Protein AF-A0A651I5C7-F1 (afdb_monomer_lite)

Structure (mmCIF, N/CA/C/O backbone):
data_AF-A0A651I5C7-F1
#
_entry.id   AF-A0A651I5C7-F1
#
loop_
_atom_site.group_PDB
_atom_site.id
_atom_site.type_symbol
_atom_site.label_atom_id
_atom_site.label_alt_id
_atom_site.label_comp_id
_atom_site.label_asym_id
_atom_site.label_entity_id
_atom_site.label_seq_id
_atom_site.pdbx_PDB_ins_code
_atom_site.Cartn_x
_atom_site.Cartn_y
_atom_site.Cartn_z
_atom_site.occupancy
_atom_site.B_iso_or_equiv
_atom_site.auth_seq_id
_atom_site.auth_comp_id
_atom_site.auth_asym_id
_atom_site.auth_atom_id
_atom_site.pdbx_PDB_model_num
ATOM 1 N N . MET A 1 1 ? -15.892 13.861 -1.562 1.00 54.53 1 MET A N 1
ATOM 2 C CA . MET A 1 1 ? -14.490 14.304 -1.797 1.00 54.53 1 MET A CA 1
ATOM 3 C C . MET A 1 1 ? -13.501 13.140 -2.032 1.00 54.53 1 MET A C 1
ATOM 5 O O . MET A 1 1 ? -12.311 13.372 -1.955 1.00 54.53 1 MET A O 1
ATOM 9 N N . LEU A 1 2 ? -13.935 11.909 -2.348 1.00 61.00 2 LEU A N 1
ATOM 10 C CA . LEU A 1 2 ? -13.050 10.778 -2.728 1.00 61.00 2 LEU A CA 1
ATOM 11 C C . LEU A 1 2 ? -13.451 10.147 -4.072 1.00 61.00 2 LEU A C 1
ATOM 13 O O . LEU A 1 2 ? -12.792 9.240 -4.558 1.00 61.00 2 LEU A O 1
ATOM 17 N N . GLU A 1 3 ? -14.539 10.628 -4.672 1.00 61.78 3 GLU A N 1
ATOM 18 C CA . GLU A 1 3 ? -15.141 10.050 -5.878 1.00 61.78 3 GLU A CA 1
ATOM 19 C C . GLU A 1 3 ? -14.278 10.259 -7.131 1.00 61.78 3 GLU A C 1
ATOM 21 O O . GLU A 1 3 ? -14.401 9.507 -8.090 1.00 61.78 3 GLU A O 1
ATOM 26 N N . THR A 1 4 ? -13.374 11.247 -7.120 1.00 75.06 4 THR A N 1
ATOM 27 C CA . THR A 1 4 ? -12.618 11.676 -8.311 1.00 75.06 4 THR A CA 1
ATOM 28 C C . THR A 1 4 ? -11.096 11.570 -8.181 1.00 75.06 4 THR A C 1
ATOM 30 O O . THR A 1 4 ? -10.382 11.847 -9.143 1.00 75.06 4 THR A O 1
ATOM 33 N N . HIS A 1 5 ? -10.562 11.176 -7.021 1.00 84.12 5 HIS A N 1
ATOM 34 C CA . HIS A 1 5 ? -9.115 11.075 -6.803 1.00 84.12 5 HIS A CA 1
ATOM 35 C C . HIS A 1 5 ? -8.757 10.031 -5.742 1.00 84.12 5 HIS A C 1
ATOM 37 O O . HIS A 1 5 ? -9.577 9.651 -4.912 1.00 84.12 5 HIS A O 1
ATOM 43 N N . PHE A 1 6 ? -7.500 9.588 -5.739 1.00 88.00 6 PHE A N 1
ATOM 44 C CA . PHE A 1 6 ? -6.975 8.634 -4.765 1.00 88.00 6 PHE A CA 1
ATOM 45 C C . PHE A 1 6 ? -5.760 9.214 -4.039 1.00 88.00 6 PHE A C 1
ATOM 47 O O . PHE A 1 6 ? -5.065 10.089 -4.553 1.00 88.00 6 PHE A O 1
ATOM 54 N N . HIS A 1 7 ? -5.492 8.696 -2.844 1.00 91.38 7 HIS A N 1
ATOM 55 C CA . HIS A 1 7 ? -4.331 9.068 -2.044 1.00 91.38 7 HIS A CA 1
ATOM 56 C C . HIS A 1 7 ? -3.422 7.857 -1.861 1.00 91.38 7 HIS A C 1
ATOM 58 O O . HIS A 1 7 ? -3.897 6.736 -1.681 1.00 91.38 7 HIS A O 1
ATOM 64 N N . ILE A 1 8 ? -2.114 8.092 -1.878 1.00 92.19 8 ILE A N 1
ATOM 65 C CA . ILE A 1 8 ? -1.099 7.079 -1.595 1.00 92.19 8 ILE A CA 1
ATOM 66 C C . ILE A 1 8 ? -0.078 7.643 -0.618 1.00 92.19 8 ILE A C 1
ATOM 68 O O . ILE A 1 8 ? 0.301 8.810 -0.703 1.00 92.19 8 ILE A O 1
ATOM 72 N N . LEU A 1 9 ? 0.393 6.789 0.283 1.00 94.06 9 LEU A N 1
ATOM 73 C CA . LEU A 1 9 ? 1.549 7.063 1.121 1.00 94.06 9 LEU A CA 1
ATOM 74 C C . LEU A 1 9 ? 2.676 6.143 0.669 1.00 94.06 9 LEU A C 1
ATOM 76 O O . LEU A 1 9 ? 2.534 4.921 0.691 1.00 94.06 9 LEU A O 1
ATOM 80 N N . VAL A 1 10 ? 3.781 6.736 0.227 1.00 92.38 10 VAL A N 1
ATOM 81 C CA . VAL A 1 10 ? 4.946 6.005 -0.273 1.00 92.38 10 VAL A CA 1
ATOM 82 C C . VAL A 1 10 ? 6.171 6.382 0.546 1.00 92.38 10 VAL A C 1
ATOM 84 O O . VAL A 1 10 ? 6.447 7.560 0.757 1.00 92.38 10 VAL A O 1
ATOM 87 N N . ARG A 1 11 ? 6.913 5.373 1.006 1.00 91.06 11 ARG A N 1
ATOM 88 C CA . ARG A 1 11 ? 8.240 5.552 1.600 1.00 91.06 11 ARG A CA 1
ATOM 89 C C . ARG A 1 11 ? 9.278 5.249 0.526 1.00 91.06 11 ARG A C 1
ATOM 91 O O . ARG A 1 11 ? 9.227 4.189 -0.098 1.00 91.06 11 ARG A O 1
ATOM 98 N N . ILE A 1 12 ? 10.190 6.185 0.294 1.00 90.69 12 ILE A N 1
ATOM 99 C CA . ILE A 1 12 ? 11.254 6.053 -0.702 1.00 90.69 12 ILE A CA 1
ATOM 100 C C . ILE A 1 12 ? 12.510 5.589 0.022 1.00 90.69 12 ILE A C 1
ATOM 102 O O . ILE A 1 12 ? 12.958 6.257 0.946 1.00 90.69 12 ILE A O 1
ATOM 106 N N . ASP A 1 13 ? 13.075 4.466 -0.411 1.00 87.88 13 ASP A N 1
ATOM 107 C CA . ASP A 1 13 ? 14.387 4.003 0.037 1.00 87.88 13 ASP A CA 1
ATOM 108 C C . ASP A 1 13 ? 15.450 4.401 -1.004 1.00 87.88 13 ASP A C 1
ATOM 110 O O . ASP A 1 13 ? 15.491 3.808 -2.090 1.00 87.88 13 ASP A O 1
ATOM 114 N N . PRO A 1 14 ? 16.323 5.385 -0.715 1.00 82.69 14 PRO A N 1
ATOM 115 C CA . PRO A 1 14 ? 17.387 5.781 -1.633 1.00 82.69 14 PRO A CA 1
ATOM 116 C C . PRO A 1 14 ? 18.376 4.646 -1.926 1.00 82.69 14 PRO A C 1
ATOM 118 O O . PRO A 1 14 ? 18.951 4.599 -3.017 1.00 82.69 14 PRO A O 1
ATOM 121 N N . ALA A 1 15 ? 18.568 3.710 -0.989 1.00 86.62 15 ALA A N 1
ATOM 122 C CA . ALA A 1 15 ? 19.471 2.582 -1.175 1.00 86.62 15 ALA A CA 1
ATOM 123 C C . ALA A 1 15 ? 18.943 1.589 -2.215 1.00 86.62 15 ALA A C 1
ATOM 125 O O . ALA A 1 15 ? 19.745 0.913 -2.856 1.00 86.62 15 ALA A O 1
ATOM 126 N N . ALA A 1 16 ? 17.629 1.562 -2.469 1.00 83.56 16 ALA A N 1
ATOM 127 C CA . ALA A 1 16 ? 17.016 0.654 -3.432 1.00 83.56 16 ALA A CA 1
ATOM 128 C C . ALA A 1 16 ? 17.537 0.830 -4.871 1.00 83.56 16 ALA A C 1
ATOM 130 O O . ALA A 1 16 ? 17.385 -0.103 -5.665 1.00 83.56 16 ALA A O 1
ATOM 131 N N . ARG A 1 17 ? 18.147 1.984 -5.199 1.00 86.56 17 ARG A N 1
ATOM 132 C CA . ARG A 1 17 ? 18.826 2.260 -6.483 1.00 86.56 17 ARG A CA 1
ATOM 133 C C . ARG A 1 17 ? 20.064 1.388 -6.698 1.00 86.56 17 ARG A C 1
ATOM 135 O O . ARG A 1 17 ? 20.400 1.075 -7.837 1.00 86.56 17 ARG A O 1
ATOM 142 N N . ARG A 1 18 ? 20.731 0.978 -5.616 1.00 88.50 18 ARG A N 1
ATOM 143 C CA . ARG A 1 18 ? 21.868 0.055 -5.659 1.00 88.50 18 ARG A CA 1
ATOM 144 C C . ARG A 1 18 ? 21.326 -1.363 -5.774 1.00 88.50 18 ARG A C 1
ATOM 146 O O . ARG A 1 18 ? 20.897 -1.956 -4.789 1.00 88.50 18 ARG A O 1
ATOM 153 N N . CYS A 1 19 ? 21.277 -1.875 -6.996 1.00 91.12 19 CYS A N 1
ATOM 154 C CA . CYS A 1 19 ? 20.834 -3.235 -7.268 1.00 91.12 19 CYS A CA 1
ATOM 155 C C . CYS A 1 19 ? 21.506 -3.805 -8.518 1.00 91.12 19 CYS A C 1
ATOM 157 O O . CYS A 1 19 ? 22.028 -3.055 -9.351 1.00 91.12 19 CYS A O 1
ATOM 159 N N . ASP A 1 20 ? 21.499 -5.133 -8.588 1.00 93.81 20 ASP A N 1
ATOM 160 C CA . ASP A 1 20 ? 22.016 -5.930 -9.693 1.00 93.81 20 ASP A CA 1
ATOM 161 C C . ASP A 1 20 ? 21.015 -6.025 -10.855 1.00 93.81 20 ASP A C 1
ATOM 163 O O . ASP A 1 20 ? 19.824 -5.713 -10.721 1.00 93.81 20 ASP A O 1
ATOM 167 N N . ASP A 1 21 ? 21.501 -6.488 -12.007 1.00 95.69 21 ASP A N 1
ATOM 168 C CA . ASP A 1 21 ? 20.695 -6.634 -13.223 1.00 95.69 21 ASP A CA 1
ATOM 169 C C . ASP A 1 21 ? 19.536 -7.617 -13.014 1.00 95.69 21 ASP A C 1
ATOM 171 O O . ASP A 1 21 ? 18.412 -7.359 -13.448 1.00 95.69 21 ASP A O 1
ATOM 175 N N . ALA A 1 22 ? 19.757 -8.685 -12.242 1.00 94.75 22 ALA A N 1
ATOM 176 C CA . ALA A 1 22 ? 18.707 -9.630 -11.870 1.00 94.75 22 ALA A CA 1
ATOM 177 C C . ALA A 1 22 ? 17.545 -8.938 -11.129 1.00 94.75 22 ALA A C 1
ATOM 179 O O . ALA A 1 22 ? 16.368 -9.185 -11.414 1.00 94.75 22 ALA A O 1
ATOM 180 N N . THR A 1 23 ? 17.842 -8.029 -10.198 1.00 93.94 23 THR A N 1
ATOM 181 C CA . THR A 1 23 ? 16.827 -7.243 -9.492 1.00 93.94 23 THR A CA 1
ATOM 182 C C . THR A 1 23 ? 16.177 -6.196 -10.383 1.00 93.94 23 THR A C 1
ATOM 184 O O . THR A 1 23 ? 14.962 -5.999 -10.265 1.00 93.94 23 THR A O 1
ATOM 187 N N . LEU A 1 24 ? 16.932 -5.550 -11.274 1.00 93.50 24 LEU A N 1
ATOM 188 C CA . LEU A 1 24 ? 16.380 -4.620 -12.261 1.00 93.50 24 LEU A CA 1
ATOM 189 C C . LEU A 1 24 ? 15.348 -5.321 -13.149 1.00 93.50 24 LEU A C 1
ATOM 191 O O . LEU A 1 24 ? 14.203 -4.871 -13.205 1.00 93.50 24 LEU A O 1
ATOM 195 N N . VAL A 1 25 ? 15.702 -6.462 -13.741 1.00 94.38 25 VAL A N 1
ATOM 196 C CA . VAL A 1 25 ? 14.809 -7.269 -14.588 1.00 94.38 25 VAL A CA 1
ATOM 197 C C . VAL A 1 25 ? 13.605 -7.772 -13.796 1.00 94.38 25 VAL A C 1
ATOM 199 O O . VAL A 1 25 ? 12.469 -7.627 -14.248 1.00 94.38 25 VAL A O 1
ATOM 202 N N . ARG A 1 26 ? 13.801 -8.298 -12.577 1.00 93.31 26 ARG A N 1
ATOM 203 C CA . ARG A 1 26 ? 12.693 -8.759 -11.719 1.00 93.31 26 ARG A CA 1
ATOM 204 C C . ARG A 1 26 ? 11.693 -7.638 -11.432 1.00 93.31 26 ARG A C 1
ATOM 206 O O . ARG A 1 26 ? 10.484 -7.841 -11.548 1.00 93.31 26 ARG A O 1
ATOM 213 N N . ARG A 1 27 ? 12.182 -6.453 -11.050 1.00 90.81 27 ARG A N 1
ATOM 214 C CA . ARG A 1 27 ? 11.342 -5.273 -10.777 1.00 90.81 27 ARG A CA 1
ATOM 215 C C . ARG A 1 27 ? 10.654 -4.784 -12.045 1.00 90.81 27 ARG A C 1
ATOM 217 O O . ARG A 1 27 ? 9.472 -4.452 -12.001 1.00 90.81 27 ARG A O 1
ATOM 224 N N . TYR A 1 28 ? 11.369 -4.777 -13.164 1.00 91.31 28 TYR A N 1
ATOM 225 C CA . TYR A 1 28 ? 10.832 -4.403 -14.461 1.00 91.31 28 TYR A CA 1
ATOM 226 C C . TYR A 1 28 ? 9.688 -5.332 -14.876 1.00 91.31 28 TYR A C 1
ATOM 228 O O . TYR A 1 28 ? 8.592 -4.852 -15.153 1.00 91.31 28 TYR A O 1
ATOM 236 N N . ARG A 1 29 ? 9.886 -6.654 -14.805 1.00 91.69 29 ARG A N 1
ATOM 237 C CA . ARG A 1 29 ? 8.845 -7.653 -15.081 1.00 91.69 29 ARG A CA 1
ATOM 238 C C . ARG A 1 29 ? 7.635 -7.478 -14.165 1.00 91.69 29 ARG A C 1
ATOM 240 O O . ARG A 1 29 ? 6.506 -7.494 -14.639 1.00 91.69 29 ARG A O 1
ATOM 247 N N . ALA A 1 30 ? 7.851 -7.242 -12.871 1.00 87.62 30 ALA A N 1
ATOM 248 C CA . ALA A 1 30 ? 6.758 -7.012 -11.925 1.00 87.62 30 ALA A CA 1
ATOM 249 C C . ALA A 1 30 ? 5.945 -5.738 -12.237 1.00 87.62 30 ALA A C 1
ATOM 251 O O . ALA A 1 30 ? 4.732 -5.718 -12.031 1.00 87.62 30 ALA A O 1
ATOM 252 N N . LEU A 1 31 ? 6.596 -4.678 -12.728 1.00 85.62 31 LEU A N 1
ATOM 253 C CA . LEU A 1 31 ? 5.943 -3.408 -13.056 1.00 85.62 31 LEU A CA 1
ATOM 254 C C . LEU A 1 31 ? 5.270 -3.426 -14.428 1.00 85.62 31 LEU A C 1
ATOM 256 O O . LEU A 1 31 ? 4.159 -2.910 -14.567 1.00 85.62 31 LEU A O 1
ATOM 260 N N . TYR A 1 32 ? 5.940 -3.979 -15.439 1.00 84.75 32 TYR A N 1
ATOM 261 C CA . TYR A 1 32 ? 5.511 -3.886 -16.831 1.00 84.75 32 TYR A CA 1
ATOM 262 C C . TYR A 1 32 ? 4.759 -5.125 -17.330 1.00 84.75 32 TYR A C 1
ATOM 264 O O . TYR A 1 32 ? 3.876 -4.981 -18.183 1.00 84.75 32 TYR A O 1
ATOM 272 N N . GLY A 1 33 ? 4.967 -6.281 -16.696 1.00 80.50 33 GLY A N 1
ATOM 273 C CA . GLY A 1 33 ? 4.431 -7.571 -17.125 1.00 80.50 33 GLY A CA 1
ATOM 274 C C . GLY A 1 33 ? 5.132 -8.073 -18.386 1.00 80.50 33 GLY A C 1
ATOM 275 O O . GLY A 1 33 ? 6.300 -7.774 -18.609 1.00 80.50 33 GLY A O 1
ATOM 276 N N . GLU A 1 34 ? 4.385 -8.793 -19.220 1.00 76.94 34 GLU A N 1
ATOM 277 C CA . GLU A 1 34 ? 4.816 -9.267 -20.549 1.00 76.94 34 GLU A CA 1
ATOM 278 C C . GLU A 1 34 ? 4.699 -8.180 -21.632 1.00 76.94 34 GLU A C 1
ATOM 280 O O . GLU A 1 34 ? 5.094 -8.362 -22.776 1.00 76.94 34 GLU A O 1
ATOM 285 N N . SER A 1 35 ? 4.119 -7.025 -21.299 1.00 78.25 35 SER A N 1
ATOM 286 C CA . SER A 1 35 ? 3.981 -5.923 -22.248 1.00 78.25 35 SER A CA 1
ATOM 287 C C . SER A 1 35 ? 5.265 -5.111 -22.345 1.00 78.25 35 SER A C 1
ATOM 289 O O . SER A 1 35 ? 5.815 -4.702 -21.320 1.00 78.25 35 SER A O 1
ATOM 291 N N . ARG A 1 36 ? 5.636 -4.732 -23.572 1.00 86.25 36 ARG A N 1
ATOM 292 C CA . ARG A 1 36 ? 6.686 -3.737 -23.814 1.00 86.25 36 ARG A CA 1
ATOM 293 C C . ARG A 1 36 ? 6.379 -2.428 -23.083 1.00 86.25 36 ARG A C 1
ATOM 295 O O . ARG A 1 36 ? 5.276 -1.874 -23.211 1.00 86.25 36 ARG A O 1
ATOM 302 N N . ALA A 1 37 ? 7.333 -1.904 -22.313 1.00 82.38 37 ALA A N 1
ATOM 303 C CA . ALA A 1 37 ? 7.146 -0.613 -21.665 1.00 82.38 37 ALA A CA 1
ATOM 304 C C . ALA A 1 37 ? 7.334 0.516 -22.678 1.00 82.38 37 ALA A C 1
ATOM 306 O O . ALA A 1 37 ? 8.365 0.614 -23.331 1.00 82.38 37 ALA A O 1
ATOM 307 N N . GLN A 1 38 ? 6.371 1.434 -22.749 1.00 81.50 38 GLN A N 1
ATOM 308 C CA . GLN A 1 38 ? 6.357 2.517 -23.744 1.00 81.50 38 GLN A CA 1
ATOM 309 C C . GLN A 1 38 ? 7.630 3.373 -23.768 1.00 81.50 38 GLN A C 1
ATOM 311 O O . GLN A 1 38 ? 8.015 3.879 -24.811 1.00 81.50 38 GLN A O 1
ATOM 316 N N . TRP A 1 39 ? 8.276 3.558 -22.619 1.00 80.81 39 TRP A N 1
ATOM 317 C CA . TRP A 1 39 ? 9.437 4.438 -22.497 1.00 80.81 39 TRP A CA 1
ATOM 318 C C . TRP A 1 39 ? 10.757 3.797 -22.946 1.00 80.81 39 TRP A C 1
ATOM 320 O O . TRP A 1 39 ? 11.708 4.521 -23.240 1.00 80.81 39 TRP A O 1
ATOM 330 N N . SER A 1 40 ? 10.851 2.464 -22.919 1.00 84.44 40 SER A N 1
ATOM 331 C CA . SER A 1 40 ? 12.047 1.726 -23.342 1.00 84.44 40 SER A CA 1
ATOM 332 C C . SER A 1 40 ? 11.830 0.966 -24.645 1.00 84.44 40 SER A C 1
ATOM 334 O O . SER A 1 40 ? 12.807 0.653 -25.303 1.00 84.44 40 SER A O 1
ATOM 336 N N . GLY A 1 41 ? 10.584 0.649 -25.008 1.00 88.06 41 GLY A N 1
ATOM 337 C CA . GLY A 1 41 ? 10.248 -0.219 -26.140 1.00 88.06 41 GLY A CA 1
ATOM 338 C C . GLY A 1 41 ? 10.505 -1.710 -25.889 1.00 88.06 41 GLY A C 1
ATOM 339 O O . GLY A 1 41 ? 10.166 -2.527 -26.739 1.00 88.06 41 GLY A O 1
ATOM 340 N N . LEU A 1 42 ? 11.056 -2.054 -24.725 1.00 91.69 42 LEU A N 1
ATOM 341 C CA . LEU A 1 42 ? 11.467 -3.408 -24.351 1.00 91.69 42 LEU A CA 1
ATOM 342 C C . LEU A 1 42 ? 10.410 -4.095 -23.490 1.00 91.69 42 LEU A C 1
ATOM 344 O O . LEU A 1 42 ? 9.730 -3.431 -22.702 1.00 91.69 42 LEU A O 1
ATOM 348 N N . ASP A 1 43 ? 10.294 -5.410 -23.599 1.00 93.69 43 ASP A N 1
ATOM 349 C CA . ASP A 1 43 ? 9.763 -6.249 -22.526 1.00 93.69 43 ASP A CA 1
ATOM 350 C C . ASP A 1 43 ? 10.873 -6.663 -21.532 1.00 93.69 43 ASP A C 1
ATOM 352 O O . ASP A 1 43 ? 12.002 -6.167 -21.570 1.00 93.69 43 ASP A O 1
ATOM 356 N N . ALA A 1 44 ? 10.529 -7.506 -20.555 1.00 92.94 44 ALA A N 1
ATOM 357 C CA . ALA A 1 44 ? 11.465 -7.913 -19.510 1.00 92.94 44 ALA A CA 1
ATOM 358 C C . ALA A 1 44 ? 12.567 -8.865 -20.002 1.00 92.94 44 ALA A C 1
ATOM 360 O O . ALA A 1 44 ? 13.661 -8.847 -19.435 1.00 92.94 44 ALA A O 1
ATOM 361 N N . ASP A 1 45 ? 12.285 -9.691 -21.010 1.00 93.94 45 ASP A N 1
ATOM 362 C CA . ASP A 1 45 ? 13.237 -10.660 -21.554 1.00 93.94 45 ASP A CA 1
ATOM 363 C C . ASP A 1 45 ? 14.214 -9.957 -22.495 1.00 93.94 45 ASP A C 1
ATOM 365 O O . ASP A 1 45 ? 15.423 -10.158 -22.394 1.00 93.94 45 ASP A O 1
ATOM 369 N N . GLU A 1 46 ? 13.711 -9.033 -23.313 1.00 95.06 46 GLU A N 1
ATOM 370 C CA . GLU A 1 46 ? 14.533 -8.139 -24.126 1.00 95.06 46 GLU A CA 1
ATOM 371 C C . GLU A 1 46 ? 15.436 -7.256 -23.260 1.00 95.06 46 GLU A C 1
ATOM 373 O O . GLU A 1 46 ? 16.612 -7.082 -23.572 1.00 95.06 46 GLU A O 1
ATOM 378 N N . LEU A 1 47 ? 14.926 -6.736 -22.136 1.00 95.50 47 LEU A N 1
ATOM 379 C CA . LEU A 1 47 ? 15.751 -6.005 -21.174 1.00 95.50 47 LEU A CA 1
ATOM 380 C C . LEU A 1 47 ? 16.865 -6.888 -20.599 1.00 95.50 47 LEU A C 1
ATOM 382 O O . LEU A 1 47 ? 18.002 -6.437 -20.484 1.00 95.50 47 LEU A O 1
ATOM 386 N N . ALA A 1 48 ? 16.547 -8.124 -20.210 1.00 95.94 48 ALA A N 1
ATOM 387 C CA . ALA A 1 48 ? 17.538 -9.050 -19.669 1.00 95.94 48 ALA A CA 1
ATOM 388 C C . ALA A 1 48 ? 18.618 -9.383 -20.706 1.00 95.94 48 ALA A C 1
ATOM 390 O O . ALA A 1 48 ? 19.803 -9.388 -20.376 1.00 95.94 48 ALA A O 1
ATOM 391 N N . HIS A 1 49 ? 18.208 -9.608 -21.956 1.00 96.06 49 HIS A N 1
ATOM 392 C CA . HIS A 1 49 ? 19.117 -9.846 -23.068 1.00 96.06 49 HIS A CA 1
ATOM 393 C C . HIS A 1 49 ? 20.030 -8.641 -23.313 1.00 96.06 49 HIS A C 1
ATOM 395 O O . HIS A 1 49 ? 21.244 -8.820 -23.370 1.00 96.06 49 HIS A O 1
ATOM 401 N N . ALA A 1 50 ? 19.467 -7.431 -23.380 1.00 95.38 50 ALA A N 1
ATOM 402 C CA . ALA A 1 50 ? 20.218 -6.198 -23.592 1.00 95.38 50 ALA A CA 1
ATOM 403 C C . ALA A 1 50 ? 21.256 -5.963 -22.483 1.00 95.38 50 ALA A C 1
ATOM 405 O O . ALA A 1 50 ? 22.423 -5.714 -22.757 1.00 95.38 50 ALA A O 1
ATOM 406 N N . LEU A 1 51 ? 20.873 -6.120 -21.210 1.00 96.25 51 LEU A N 1
ATOM 407 C CA . LEU A 1 51 ? 21.801 -5.928 -20.087 1.00 96.25 51 LEU A CA 1
ATOM 408 C C . LEU A 1 51 ? 22.974 -6.924 -20.082 1.00 96.25 51 LEU A C 1
ATOM 410 O O . LEU A 1 51 ? 24.038 -6.592 -19.559 1.00 96.25 51 LEU A O 1
ATOM 414 N N . ALA A 1 52 ? 22.777 -8.123 -20.637 1.00 96.56 52 ALA A N 1
ATOM 415 C CA . ALA A 1 52 ? 23.779 -9.185 -20.659 1.00 96.56 52 ALA A CA 1
ATOM 416 C C . ALA A 1 52 ? 24.667 -9.181 -21.915 1.00 96.56 52 ALA A C 1
ATOM 418 O O . ALA A 1 52 ? 25.826 -9.577 -21.820 1.00 96.56 52 ALA A O 1
ATOM 419 N N . ASN A 1 53 ? 24.128 -8.783 -23.072 1.00 96.81 53 ASN A N 1
ATOM 420 C CA . ASN A 1 53 ? 24.774 -9.001 -24.372 1.00 96.81 53 ASN A CA 1
ATOM 421 C C . ASN A 1 53 ? 25.114 -7.710 -25.129 1.00 96.81 53 ASN A C 1
ATOM 423 O O . ASN A 1 53 ? 25.957 -7.756 -26.026 1.00 96.81 53 ASN A O 1
ATOM 427 N N . ASP A 1 54 ? 24.498 -6.573 -24.794 1.00 95.88 54 ASP A N 1
ATOM 428 C CA . ASP A 1 54 ? 24.814 -5.308 -25.461 1.00 95.88 54 ASP A CA 1
ATOM 429 C C . ASP A 1 54 ? 26.206 -4.797 -25.048 1.00 95.88 54 ASP A C 1
ATOM 431 O O . ASP A 1 54 ? 26.718 -5.153 -23.978 1.00 95.88 54 ASP A O 1
ATOM 435 N N . PRO A 1 55 ? 26.826 -3.909 -25.853 1.00 97.44 55 PRO A N 1
ATOM 436 C CA . PRO A 1 55 ? 28.075 -3.260 -25.478 1.00 97.44 55 PRO A CA 1
ATOM 437 C C . PRO A 1 55 ? 28.006 -2.647 -24.066 1.00 97.44 55 PRO A C 1
ATOM 439 O O . PRO A 1 55 ? 26.976 -2.065 -23.707 1.00 97.44 55 PRO A O 1
ATOM 442 N N . PRO A 1 56 ? 29.093 -2.702 -23.266 1.00 95.56 56 PRO A N 1
ATOM 443 C CA . PRO A 1 56 ? 29.077 -2.252 -21.871 1.00 95.56 56 PRO A CA 1
ATOM 444 C C . PRO A 1 56 ? 28.543 -0.829 -21.661 1.00 95.56 56 PRO A C 1
ATOM 446 O O . PRO A 1 56 ? 27.836 -0.573 -20.688 1.00 95.56 56 PRO A O 1
ATOM 449 N N . GLU A 1 57 ? 28.836 0.084 -22.589 1.00 96.00 57 GLU A N 1
ATOM 450 C CA . GLU A 1 57 ? 28.341 1.463 -22.565 1.00 96.00 57 GLU A CA 1
ATOM 451 C C . GLU A 1 57 ? 26.814 1.534 -22.735 1.00 96.00 57 GLU A C 1
ATOM 453 O O . GLU A 1 57 ? 26.127 2.227 -21.981 1.00 96.00 57 GLU A O 1
ATOM 458 N N . THR A 1 58 ? 26.265 0.767 -23.679 1.00 94.50 58 THR A N 1
ATOM 459 C CA . THR A 1 58 ? 24.820 0.669 -23.923 1.00 94.50 58 THR A CA 1
ATOM 460 C C . THR A 1 58 ? 24.101 0.058 -22.723 1.00 94.50 58 THR A C 1
ATOM 462 O O . THR A 1 58 ? 23.097 0.608 -22.257 1.00 94.50 58 THR A O 1
ATOM 465 N N . ALA A 1 59 ? 24.642 -1.033 -22.172 1.00 95.00 59 ALA A N 1
ATOM 466 C CA . ALA A 1 59 ? 24.091 -1.683 -20.990 1.00 95.00 59 ALA A CA 1
ATOM 467 C C . ALA A 1 59 ? 24.111 -0.745 -19.769 1.00 95.00 59 ALA A C 1
ATOM 469 O O . ALA A 1 59 ? 23.101 -0.623 -19.072 1.00 95.00 59 ALA A O 1
ATOM 470 N N . GLU A 1 60 ? 25.206 -0.013 -19.529 1.00 96.12 60 GLU A N 1
ATOM 471 C CA . GLU A 1 60 ? 25.282 0.924 -18.401 1.00 96.12 60 GLU A CA 1
ATOM 472 C C . GLU A 1 60 ? 24.341 2.121 -18.572 1.00 96.12 60 GLU A C 1
ATOM 474 O O . GLU A 1 60 ? 23.667 2.518 -17.618 1.00 96.12 60 GLU A O 1
ATOM 479 N N . ALA A 1 61 ? 24.198 2.649 -19.790 1.00 94.56 61 ALA A N 1
ATOM 480 C CA . ALA A 1 61 ? 23.210 3.685 -20.076 1.00 94.56 61 ALA A CA 1
ATOM 481 C C . ALA A 1 61 ? 21.780 3.208 -19.759 1.00 94.56 61 ALA A C 1
ATOM 483 O O . ALA A 1 61 ? 20.968 3.969 -19.217 1.00 94.56 61 ALA A O 1
ATOM 484 N N . LEU A 1 62 ? 21.460 1.941 -20.043 1.00 94.31 62 LEU A N 1
ATOM 485 C CA . LEU A 1 62 ? 20.167 1.343 -19.710 1.00 94.31 62 LEU A CA 1
ATOM 486 C C . LEU A 1 62 ? 19.985 1.152 -18.196 1.00 94.31 62 LEU A C 1
ATOM 488 O O . LEU A 1 62 ? 18.924 1.505 -17.666 1.00 94.31 62 LEU A O 1
ATOM 492 N N . ARG A 1 63 ? 21.017 0.677 -17.482 1.00 94.88 63 ARG A N 1
ATOM 493 C CA . ARG A 1 63 ? 21.011 0.581 -16.008 1.00 94.88 63 ARG A CA 1
ATOM 494 C C . ARG A 1 63 ? 20.761 1.936 -15.373 1.00 94.88 63 ARG A C 1
ATOM 496 O O . ARG A 1 63 ? 19.889 2.063 -14.516 1.00 94.88 63 ARG A O 1
ATOM 503 N N . GLU A 1 64 ? 21.477 2.959 -15.814 1.00 93.81 64 GLU A N 1
ATOM 504 C CA . GLU A 1 64 ? 21.364 4.300 -15.260 1.00 93.81 64 GLU A CA 1
ATOM 505 C C . GLU A 1 64 ? 19.980 4.912 -15.534 1.00 93.81 64 GLU A C 1
ATOM 507 O O . GLU A 1 64 ? 19.357 5.487 -14.636 1.00 93.81 64 GLU A O 1
ATOM 512 N N . ARG A 1 65 ? 19.412 4.693 -16.729 1.00 91.94 65 ARG A N 1
ATOM 513 C CA . ARG A 1 65 ? 18.016 5.068 -17.023 1.00 91.94 65 ARG A CA 1
ATOM 514 C C . ARG A 1 65 ? 17.026 4.396 -16.073 1.00 91.94 65 ARG A C 1
ATOM 516 O O . ARG A 1 65 ? 16.086 5.052 -15.624 1.00 91.94 65 ARG A O 1
ATOM 523 N N . LEU A 1 66 ? 17.212 3.115 -15.753 1.00 91.88 66 LEU A N 1
ATOM 524 C CA . LEU A 1 66 ? 16.364 2.405 -14.792 1.00 91.88 66 LEU A CA 1
ATOM 525 C C . LEU A 1 66 ? 16.549 2.947 -13.371 1.00 91.88 66 LEU A C 1
ATOM 527 O O . LEU A 1 66 ? 15.560 3.264 -12.709 1.00 91.88 66 LE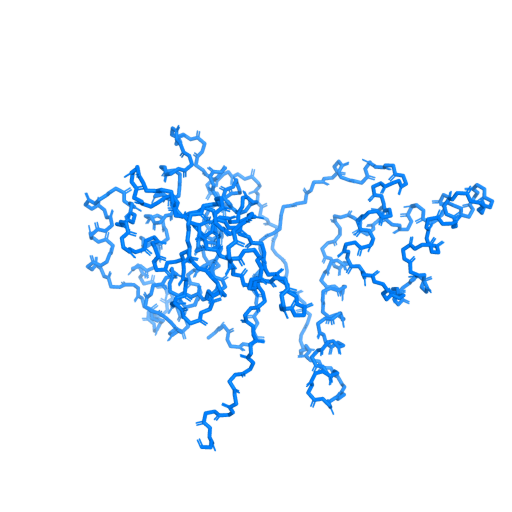U A O 1
ATOM 531 N N . ARG A 1 67 ? 17.797 3.119 -12.924 1.00 91.44 67 ARG A N 1
ATOM 532 C CA . ARG A 1 67 ? 18.146 3.610 -11.581 1.00 91.44 67 ARG A CA 1
ATOM 533 C C . ARG A 1 67 ? 17.601 5.009 -11.308 1.00 91.44 67 ARG A C 1
ATOM 535 O O . ARG A 1 67 ? 17.074 5.236 -10.221 1.00 91.44 67 ARG A O 1
ATOM 542 N N . ARG A 1 68 ? 17.638 5.924 -12.285 1.00 89.88 68 ARG A N 1
ATOM 543 C CA . ARG A 1 68 ? 17.071 7.282 -12.139 1.00 89.88 68 ARG A CA 1
ATOM 544 C C . ARG A 1 68 ? 15.576 7.280 -11.854 1.00 89.88 68 ARG A C 1
ATOM 546 O O . ARG A 1 68 ? 15.100 8.097 -11.076 1.00 89.88 68 ARG A O 1
ATOM 553 N N . ARG A 1 69 ? 14.836 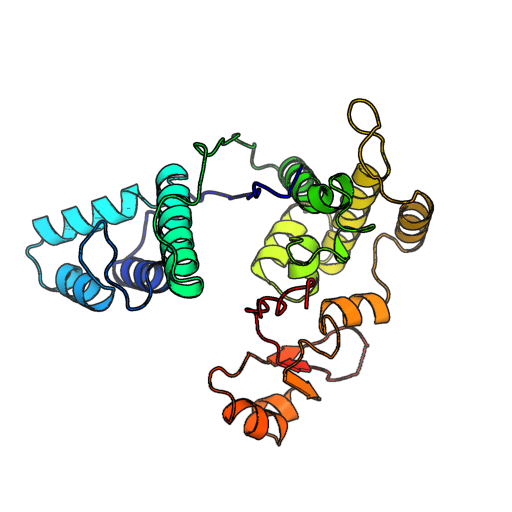6.338 -12.440 1.00 90.88 69 ARG A N 1
ATOM 554 C CA . ARG A 1 69 ? 13.392 6.203 -12.202 1.00 90.88 69 ARG A CA 1
ATOM 555 C C . ARG A 1 69 ? 13.068 5.636 -10.824 1.00 90.88 69 ARG A C 1
ATOM 557 O O . ARG A 1 69 ? 11.941 5.764 -10.351 1.00 90.88 69 ARG A O 1
ATOM 564 N N . MET A 1 70 ? 14.020 4.964 -10.185 1.00 89.62 70 MET A N 1
ATOM 565 C CA . MET A 1 70 ? 13.801 4.321 -8.897 1.00 89.62 70 MET A CA 1
ATOM 566 C C . MET A 1 70 ? 13.833 5.356 -7.774 1.00 89.62 70 MET A C 1
ATOM 568 O O . MET A 1 70 ? 14.812 6.079 -7.580 1.00 89.62 70 MET A O 1
ATOM 572 N N . GLY A 1 71 ? 12.739 5.419 -7.017 1.00 88.69 71 GLY A N 1
ATOM 573 C CA . GLY A 1 71 ? 12.547 6.430 -5.978 1.00 88.69 71 GLY A CA 1
ATOM 574 C C . GLY A 1 71 ? 12.146 7.808 -6.510 1.00 88.69 71 GLY A C 1
ATOM 575 O O . GLY A 1 71 ? 12.133 8.756 -5.736 1.00 88.69 71 GLY A O 1
ATOM 576 N N . ASP A 1 72 ? 11.814 7.932 -7.799 1.00 91.88 72 ASP A N 1
ATOM 577 C CA . ASP A 1 72 ? 11.212 9.143 -8.358 1.00 91.88 72 ASP A CA 1
ATOM 578 C C . ASP A 1 72 ? 9.676 9.012 -8.359 1.00 91.88 72 ASP A C 1
ATOM 580 O O . ASP A 1 72 ? 9.094 8.144 -9.019 1.00 91.88 72 ASP A O 1
ATOM 584 N N . VAL A 1 73 ? 9.006 9.872 -7.585 1.00 92.94 73 VAL A N 1
ATOM 585 C CA . VAL A 1 73 ? 7.539 9.860 -7.432 1.00 92.94 73 VAL A CA 1
ATOM 586 C C . VAL A 1 73 ? 6.833 10.268 -8.724 1.00 92.94 73 VAL A C 1
ATOM 588 O O . VAL A 1 73 ? 5.769 9.732 -9.036 1.00 92.94 73 VAL A O 1
ATOM 591 N N . SER A 1 74 ? 7.422 11.170 -9.508 1.00 92.94 74 SER A N 1
ATOM 592 C CA . SER A 1 74 ? 6.859 11.608 -10.786 1.00 92.94 74 SER A CA 1
ATOM 593 C C . SER A 1 74 ? 6.869 10.473 -11.800 1.00 92.94 74 SER A C 1
ATOM 595 O O . SER A 1 74 ? 5.866 10.234 -12.476 1.00 92.94 74 SER A O 1
ATOM 597 N N . GLU A 1 75 ? 7.965 9.719 -11.858 1.00 91.88 75 GLU A N 1
ATOM 598 C CA . GLU A 1 75 ? 8.091 8.525 -12.693 1.00 91.88 75 GLU A CA 1
ATOM 599 C C . GLU A 1 75 ? 7.128 7.416 -12.272 1.00 91.88 75 GLU A C 1
ATOM 601 O O . GLU A 1 75 ? 6.475 6.792 -13.121 1.00 91.88 75 GLU A O 1
ATOM 606 N N . PHE A 1 76 ? 6.991 7.203 -10.961 1.00 91.50 76 PHE A N 1
ATOM 607 C CA . PHE A 1 76 ? 6.016 6.275 -10.400 1.00 91.50 76 PHE A CA 1
ATOM 608 C C . PHE A 1 76 ? 4.585 6.659 -10.807 1.00 91.50 76 PHE A C 1
ATOM 610 O O . PHE A 1 76 ? 3.879 5.855 -11.421 1.00 91.50 76 PHE A O 1
ATOM 617 N N . MET A 1 77 ? 4.177 7.906 -10.554 1.00 93.81 77 MET A N 1
ATOM 618 C CA . MET A 1 77 ? 2.828 8.393 -10.855 1.00 93.81 77 MET A CA 1
ATOM 619 C C . MET A 1 77 ? 2.540 8.445 -12.355 1.00 93.81 77 MET A C 1
ATOM 621 O O . MET A 1 77 ? 1.414 8.174 -12.775 1.00 93.81 77 MET A O 1
ATOM 625 N N . ARG A 1 78 ? 3.538 8.762 -13.189 1.00 91.44 78 ARG A N 1
ATOM 626 C CA . ARG A 1 78 ? 3.419 8.687 -14.652 1.00 91.44 78 ARG A CA 1
ATOM 627 C C . ARG A 1 78 ? 3.127 7.259 -15.098 1.00 91.44 78 ARG A C 1
ATOM 629 O O . ARG A 1 78 ? 2.167 7.036 -15.831 1.00 91.44 78 ARG A O 1
ATOM 636 N N . THR A 1 79 ? 3.914 6.301 -14.612 1.00 89.81 79 THR A N 1
ATOM 637 C CA . THR A 1 79 ? 3.778 4.884 -14.975 1.00 89.81 79 THR A CA 1
ATOM 638 C C . THR A 1 79 ? 2.431 4.321 -14.521 1.00 89.81 79 THR A C 1
ATOM 640 O O . THR A 1 79 ? 1.738 3.675 -15.308 1.00 89.81 79 THR A O 1
ATOM 643 N N . LEU A 1 80 ? 2.031 4.606 -13.278 1.00 90.62 80 LEU A N 1
ATOM 644 C CA . LEU A 1 80 ? 0.752 4.179 -12.710 1.00 90.62 80 LEU A CA 1
ATOM 645 C C . LEU A 1 80 ? -0.428 4.694 -13.543 1.00 90.62 80 LEU A C 1
ATOM 647 O O . LEU A 1 80 ? -1.258 3.905 -13.996 1.00 90.62 80 LEU A O 1
ATOM 651 N N . ARG A 1 81 ? -0.469 6.008 -13.798 1.00 91.50 81 ARG A N 1
ATOM 652 C CA . ARG A 1 81 ? -1.555 6.647 -14.551 1.00 91.50 81 ARG A CA 1
ATOM 653 C C . ARG A 1 81 ? -1.665 6.116 -15.974 1.00 91.50 81 ARG A C 1
ATOM 655 O O . ARG A 1 81 ? -2.764 5.773 -16.397 1.00 91.50 81 ARG A O 1
ATOM 662 N N . GLN A 1 82 ? -0.545 5.990 -16.687 1.00 88.56 82 GLN A N 1
ATOM 663 C CA . GLN A 1 82 ? -0.528 5.476 -18.060 1.00 88.56 82 GLN A CA 1
ATOM 664 C C . GLN A 1 82 ? -1.030 4.032 -18.142 1.00 88.56 82 GLN A C 1
ATOM 666 O O . GLN A 1 82 ? -1.864 3.714 -18.990 1.00 88.56 82 GLN A O 1
ATOM 671 N N . ARG A 1 83 ? -0.548 3.151 -17.256 1.00 86.88 83 ARG A N 1
ATOM 672 C CA . ARG A 1 83 ? -0.973 1.743 -17.244 1.00 86.88 83 ARG A CA 1
ATOM 673 C C . ARG A 1 83 ? -2.453 1.608 -16.908 1.00 86.88 83 ARG A C 1
ATOM 675 O O . ARG A 1 83 ? -3.146 0.849 -17.579 1.00 86.88 83 ARG A O 1
ATOM 682 N N . TYR A 1 84 ? -2.933 2.362 -15.921 1.00 88.88 84 TYR A N 1
ATOM 683 C CA . TYR A 1 84 ? -4.338 2.326 -15.535 1.00 88.88 84 TYR A CA 1
ATOM 684 C C . TYR A 1 84 ? -5.250 2.871 -16.637 1.00 88.88 84 TYR A C 1
ATOM 686 O O . TYR A 1 84 ? -6.215 2.203 -16.980 1.00 88.88 84 TYR A O 1
ATOM 694 N N . THR A 1 85 ? -4.917 4.006 -17.265 1.00 90.75 85 THR A N 1
ATOM 695 C CA . THR A 1 85 ? -5.697 4.542 -18.397 1.00 90.75 85 THR A CA 1
ATOM 696 C C . THR A 1 85 ? -5.782 3.541 -19.543 1.00 90.75 85 THR A C 1
ATOM 698 O O . THR A 1 85 ? -6.867 3.310 -20.059 1.00 90.75 85 THR A O 1
ATOM 701 N N . ARG A 1 86 ? -4.668 2.896 -19.917 1.00 87.44 86 ARG A N 1
ATOM 702 C CA . ARG A 1 86 ? -4.678 1.867 -20.970 1.00 87.44 86 ARG A CA 1
ATOM 703 C C . ARG A 1 86 ? -5.574 0.687 -20.617 1.00 87.44 86 ARG A C 1
ATOM 705 O O . ARG A 1 86 ? -6.354 0.255 -21.456 1.00 87.44 86 ARG A O 1
ATOM 712 N N . TRP A 1 87 ? -5.438 0.165 -19.399 1.00 87.94 87 TRP A N 1
ATOM 713 C CA . TRP A 1 87 ? -6.268 -0.938 -18.925 1.00 87.94 87 TRP A CA 1
ATOM 714 C C . TRP A 1 87 ? -7.752 -0.553 -18.906 1.00 87.94 87 TRP A C 1
ATOM 716 O O . TRP A 1 87 ? -8.570 -1.307 -19.419 1.00 87.94 87 TRP A O 1
ATOM 726 N N . PHE A 1 88 ? -8.083 0.623 -18.370 1.00 89.25 88 PHE A N 1
ATOM 727 C CA . PHE A 1 88 ? -9.452 1.118 -18.256 1.00 89.25 88 PHE A CA 1
ATOM 728 C C . PHE A 1 88 ? -10.097 1.294 -19.633 1.00 89.25 88 PHE A C 1
ATOM 730 O O . PHE A 1 88 ? -11.154 0.722 -19.883 1.00 89.25 88 PHE A O 1
ATOM 737 N N . ASN A 1 89 ? -9.415 2.004 -20.535 1.00 90.94 89 ASN A N 1
ATOM 738 C CA . ASN A 1 89 ? -9.873 2.251 -21.899 1.00 90.94 89 ASN A CA 1
ATOM 739 C C . ASN A 1 89 ? -10.097 0.942 -22.666 1.00 90.94 89 ASN A C 1
ATOM 741 O O . ASN A 1 89 ? -11.143 0.758 -23.277 1.00 90.94 89 ASN A O 1
ATOM 745 N N . LEU A 1 90 ? -9.158 -0.009 -22.567 1.00 87.19 90 LEU A N 1
ATOM 746 C CA . LEU A 1 90 ? -9.311 -1.328 -23.184 1.00 87.19 90 LEU A CA 1
ATOM 747 C C . LEU A 1 90 ? -10.494 -2.107 -22.592 1.00 87.19 90 LEU A C 1
ATOM 749 O O . LEU A 1 90 ? -11.245 -2.728 -23.334 1.00 87.19 90 LEU A O 1
ATOM 753 N N . ALA A 1 91 ? -10.660 -2.078 -21.268 1.00 87.06 91 ALA A N 1
ATOM 754 C CA . ALA A 1 91 ? -11.728 -2.803 -20.586 1.00 87.06 91 ALA A CA 1
ATOM 755 C C . ALA A 1 91 ? -13.130 -2.236 -20.870 1.00 87.06 91 ALA A C 1
ATOM 757 O O . ALA A 1 91 ? -14.097 -2.982 -20.770 1.00 87.06 91 ALA A O 1
ATOM 758 N N . HIS A 1 92 ? -13.238 -0.950 -21.223 1.00 90.88 92 HIS A N 1
ATOM 759 C CA . HIS A 1 92 ? -14.515 -0.258 -21.449 1.00 90.88 92 HIS A CA 1
ATOM 760 C C . HIS A 1 92 ? -14.737 0.139 -22.918 1.00 90.88 92 HIS A C 1
ATOM 762 O O . HIS A 1 92 ? -15.715 0.813 -23.224 1.00 90.88 92 HIS A O 1
ATOM 768 N N . GLY A 1 93 ? -13.833 -0.233 -23.832 1.00 91.75 93 GLY A N 1
ATOM 769 C CA . GLY A 1 93 ? -13.923 0.141 -25.248 1.00 91.75 93 GLY A CA 1
ATOM 770 C C . GLY A 1 93 ? -13.836 1.652 -25.510 1.00 91.75 93 GLY A C 1
ATOM 771 O O . GLY A 1 93 ? -14.330 2.124 -26.530 1.00 91.75 93 GLY A O 1
ATOM 772 N N . THR A 1 94 ? -13.236 2.422 -24.599 1.00 92.81 94 THR A N 1
ATOM 773 C CA . THR A 1 94 ? -13.107 3.882 -24.709 1.00 92.81 94 THR A CA 1
ATOM 774 C C . THR A 1 94 ? -11.698 4.300 -25.136 1.00 92.81 94 THR A C 1
ATOM 776 O O . THR A 1 94 ? -10.761 3.502 -25.160 1.00 92.81 94 THR A O 1
ATOM 779 N N . ALA A 1 95 ? -11.524 5.576 -25.484 1.00 89.94 95 ALA A N 1
ATOM 780 C CA . ALA A 1 95 ? -10.230 6.176 -25.797 1.00 89.94 95 ALA A CA 1
ATOM 781 C C . ALA A 1 95 ? -10.129 7.578 -25.177 1.00 89.94 95 ALA A C 1
ATOM 783 O O . ALA A 1 95 ? -11.141 8.213 -24.892 1.00 89.94 95 ALA A O 1
ATOM 784 N N . GLY A 1 96 ? -8.903 8.068 -24.979 1.00 89.19 96 GLY A N 1
ATOM 785 C CA . GLY A 1 96 ? -8.641 9.402 -24.428 1.00 89.19 96 GLY A CA 1
ATOM 786 C C . GLY A 1 96 ? -8.061 9.406 -23.011 1.00 89.19 96 GLY A C 1
ATOM 787 O O . GLY A 1 96 ? -7.599 8.385 -22.491 1.00 89.19 96 GLY A O 1
ATOM 788 N N . THR A 1 97 ? -8.015 10.598 -22.414 1.00 89.00 97 THR A N 1
ATOM 789 C CA . THR A 1 97 ? -7.398 10.864 -21.108 1.00 89.00 97 THR A CA 1
ATOM 790 C C . THR A 1 97 ? -8.365 10.587 -19.964 1.00 89.00 97 THR A C 1
ATOM 792 O O . THR A 1 97 ? -9.460 11.135 -19.942 1.00 89.00 97 THR A O 1
ATOM 795 N N . LEU A 1 98 ? -7.926 9.810 -18.972 1.00 89.62 98 LEU A N 1
ATOM 796 C CA . LEU A 1 98 ? -8.728 9.523 -17.774 1.00 89.62 98 LEU A CA 1
ATOM 797 C C . LEU A 1 98 ? -8.481 10.499 -16.612 1.00 89.62 98 LEU A C 1
ATOM 799 O O . LEU A 1 98 ? -9.311 10.643 -15.724 1.00 89.62 98 LEU A O 1
ATOM 803 N N . TRP A 1 99 ? -7.314 11.141 -16.586 1.00 89.88 99 TRP A N 1
ATOM 804 C CA . TRP A 1 99 ? -6.872 11.973 -15.469 1.00 89.88 99 TRP A CA 1
ATOM 805 C C . TRP A 1 99 ? -6.975 13.445 -15.852 1.00 89.88 99 TRP A C 1
ATOM 807 O O . TRP A 1 99 ? -6.318 13.862 -16.804 1.00 89.88 99 TRP A O 1
ATOM 817 N N . ALA A 1 100 ? -7.765 14.216 -15.104 1.00 84.44 100 ALA A N 1
ATOM 818 C CA . ALA A 1 100 ? -7.975 15.637 -15.380 1.00 84.44 100 ALA A CA 1
ATOM 819 C C . ALA A 1 100 ? -6.778 16.512 -14.965 1.00 84.44 100 ALA A C 1
ATOM 821 O O . ALA A 1 100 ? -6.416 17.444 -15.676 1.00 84.44 100 ALA A O 1
ATOM 822 N N . GLU A 1 101 ? -6.126 16.193 -13.840 1.00 86.88 101 GLU A N 1
ATOM 823 C CA . GLU A 1 101 ? -5.115 17.063 -13.229 1.00 86.88 101 GLU A CA 1
ATOM 824 C C . GLU A 1 101 ? -3.745 16.391 -13.023 1.00 86.88 101 GLU A C 1
ATOM 826 O O . GLU A 1 101 ? -3.559 15.166 -13.102 1.00 86.88 101 GLU A O 1
ATOM 831 N N . ARG A 1 102 ? -2.734 17.226 -12.746 1.00 87.50 102 ARG A N 1
ATOM 832 C CA . ARG A 1 102 ? -1.425 16.768 -12.262 1.00 87.50 102 ARG A CA 1
ATOM 833 C C . ARG A 1 102 ? -1.565 16.246 -10.830 1.00 87.50 102 ARG A C 1
ATOM 835 O O . ARG A 1 102 ? -2.413 16.701 -10.078 1.00 87.50 102 ARG A O 1
ATOM 842 N N . PHE A 1 103 ? -0.722 15.285 -10.451 1.00 92.12 103 PHE A N 1
ATOM 843 C CA . PHE A 1 103 ? -0.712 14.826 -9.064 1.00 92.12 103 PHE A CA 1
ATOM 844 C C . PHE A 1 103 ? -0.055 15.892 -8.176 1.00 92.12 103 PHE A C 1
ATOM 846 O O . PHE A 1 103 ? 0.937 16.501 -8.577 1.00 92.12 103 PHE A O 1
ATOM 853 N N . GLY A 1 104 ? -0.594 16.091 -6.976 1.00 91.81 104 GLY A N 1
ATOM 854 C CA . GLY A 1 104 ? 0.087 16.806 -5.901 1.00 91.81 104 GLY A CA 1
ATOM 855 C C . GLY A 1 104 ? 0.904 15.841 -5.042 1.00 91.81 104 GLY A C 1
ATOM 856 O O . GLY A 1 104 ? 0.548 14.669 -4.905 1.00 91.81 104 GLY A O 1
ATOM 857 N N . SER A 1 105 ? 1.992 16.323 -4.447 1.00 93.56 105 SER A N 1
ATOM 858 C CA . SER A 1 105 ? 2.780 15.555 -3.479 1.00 93.56 105 SER A CA 1
ATOM 859 C C . SER A 1 105 ? 3.203 16.428 -2.310 1.00 93.56 105 SER A C 1
ATOM 861 O O . SER A 1 105 ? 3.627 17.564 -2.509 1.00 93.56 105 SER A O 1
ATOM 863 N N . VAL A 1 106 ? 3.138 15.869 -1.104 1.00 94.44 106 VAL A N 1
ATOM 864 C CA . VAL A 1 106 ? 3.599 16.507 0.131 1.00 94.44 106 VAL A CA 1
ATOM 865 C C . VAL A 1 106 ? 4.679 15.623 0.737 1.00 94.44 106 VAL A C 1
ATOM 867 O O . VAL A 1 106 ? 4.473 14.419 0.897 1.00 94.44 106 VAL A O 1
ATOM 870 N N . LEU A 1 107 ? 5.832 16.211 1.054 1.00 95.00 107 LEU A N 1
ATOM 871 C CA . LEU A 1 107 ? 6.893 15.499 1.754 1.00 95.00 107 LEU A CA 1
ATOM 872 C C . LEU A 1 107 ? 6.485 15.305 3.215 1.00 95.00 107 LEU A C 1
ATOM 874 O O . LEU A 1 107 ? 6.088 16.250 3.893 1.00 95.00 107 LEU A O 1
ATOM 878 N N . VAL A 1 108 ? 6.600 14.073 3.695 1.00 94.50 108 VAL A N 1
ATOM 879 C CA . VAL A 1 108 ? 6.281 13.706 5.073 1.00 94.50 108 VAL A CA 1
ATOM 880 C C . VAL A 1 108 ? 7.571 13.263 5.744 1.00 94.50 108 VAL A C 1
ATOM 882 O O . VAL A 1 108 ? 8.293 12.428 5.202 1.00 94.50 108 VAL A O 1
ATOM 885 N N . GLN A 1 109 ? 7.870 13.823 6.915 1.00 95.31 109 GLN A N 1
ATOM 886 C CA . GLN A 1 109 ? 9.014 13.380 7.705 1.00 95.31 109 GLN A CA 1
ATOM 887 C C . GLN A 1 109 ? 8.816 11.918 8.124 1.00 95.31 109 GLN A C 1
ATOM 889 O O . GLN A 1 109 ? 7.756 11.555 8.641 1.00 95.31 109 GLN A O 1
ATOM 894 N N . ASP A 1 110 ? 9.840 11.087 7.936 1.00 93.56 110 ASP A N 1
ATOM 895 C CA . ASP A 1 110 ? 9.766 9.655 8.229 1.00 93.56 110 ASP A CA 1
ATOM 896 C C . ASP A 1 110 ? 9.901 9.369 9.733 1.00 93.56 110 ASP A C 1
ATOM 898 O O . ASP A 1 110 ? 10.906 8.850 10.214 1.00 93.56 110 ASP A O 1
ATOM 902 N N . THR A 1 111 ? 8.881 9.760 10.496 1.00 96.25 111 THR A N 1
ATOM 903 C CA . THR A 1 111 ? 8.745 9.430 11.918 1.00 96.25 111 THR A CA 1
ATOM 904 C C . THR A 1 111 ? 7.537 8.514 12.123 1.00 96.25 111 THR A C 1
ATOM 906 O O . THR A 1 111 ? 6.503 8.728 11.482 1.00 96.25 111 THR A O 1
ATOM 909 N N . PRO A 1 112 ? 7.613 7.510 13.022 1.00 95.50 112 PRO A N 1
ATOM 910 C CA . PRO A 1 112 ? 6.525 6.551 13.223 1.00 95.50 112 PRO A CA 1
ATOM 911 C C . PRO A 1 112 ? 5.155 7.196 13.466 1.00 95.50 112 PRO A C 1
ATOM 913 O O . PRO A 1 112 ? 4.167 6.814 12.838 1.00 95.50 112 PRO A O 1
ATOM 916 N N . TRP A 1 113 ? 5.101 8.222 14.322 1.00 94.56 113 TRP A N 1
ATOM 917 C CA . TRP A 1 113 ? 3.848 8.889 14.671 1.00 94.56 113 TRP A CA 1
ATOM 918 C C . TRP A 1 113 ? 3.250 9.662 13.485 1.00 94.56 113 TRP A C 1
ATOM 920 O O . TRP A 1 113 ? 2.041 9.592 13.262 1.00 94.56 113 TRP A O 1
ATOM 930 N N . LEU A 1 114 ? 4.075 10.377 12.706 1.00 96.12 114 LEU A N 1
ATOM 931 C CA . LEU A 1 114 ? 3.592 11.202 11.599 1.00 96.12 114 LEU A CA 1
ATOM 932 C C . LEU A 1 114 ? 3.132 10.322 10.438 1.00 96.12 114 LEU A C 1
ATOM 934 O O . LEU A 1 114 ? 2.065 10.554 9.875 1.00 96.12 114 LEU A O 1
ATOM 938 N N . VAL A 1 115 ? 3.890 9.268 10.127 1.00 95.75 115 VAL A N 1
ATOM 939 C CA . VAL A 1 115 ? 3.501 8.257 9.135 1.00 95.75 115 VAL A CA 1
ATOM 940 C C . VAL A 1 115 ? 2.171 7.612 9.530 1.00 95.75 115 VAL A C 1
ATOM 942 O O . VAL A 1 115 ? 1.270 7.528 8.695 1.00 95.75 115 VAL A O 1
ATOM 945 N N . GLY A 1 116 ? 2.006 7.237 10.804 1.00 96.00 116 GLY A N 1
ATOM 946 C CA . GLY A 1 116 ? 0.749 6.695 11.325 1.00 96.00 116 GLY A CA 1
ATOM 947 C C . GLY A 1 116 ? -0.422 7.669 11.185 1.00 96.00 116 GLY A C 1
ATOM 948 O O . GLY A 1 116 ? -1.505 7.273 10.754 1.00 96.00 116 GLY A O 1
ATOM 949 N N . LEU A 1 117 ? -0.198 8.954 11.472 1.00 95.44 117 LEU A N 1
ATOM 950 C CA . LEU A 1 117 ? -1.211 10.000 11.334 1.00 95.44 117 LEU A CA 1
ATOM 951 C C . LEU A 1 117 ? -1.648 10.206 9.876 1.00 95.44 117 LEU A C 1
ATOM 953 O O . LEU A 1 117 ? -2.847 10.300 9.609 1.00 95.44 117 LEU A O 1
ATOM 957 N N . ILE A 1 118 ? -0.703 10.261 8.932 1.00 96.12 118 ILE A N 1
ATOM 958 C CA . ILE A 1 118 ? -1.014 10.418 7.502 1.00 96.12 118 ILE A CA 1
ATOM 959 C C . ILE A 1 118 ? -1.688 9.161 6.945 1.00 96.12 118 ILE A C 1
ATOM 961 O O . ILE A 1 118 ? -2.652 9.271 6.191 1.00 96.12 118 ILE A O 1
ATOM 965 N N . ALA A 1 119 ? -1.252 7.968 7.353 1.00 96.06 119 ALA A N 1
ATOM 966 C CA . ALA A 1 119 ? -1.934 6.733 6.985 1.00 96.06 119 ALA A CA 1
ATOM 967 C C . ALA A 1 119 ? -3.392 6.739 7.478 1.00 96.06 119 ALA A C 1
ATOM 969 O O . ALA A 1 119 ? -4.299 6.481 6.692 1.00 96.06 119 ALA A O 1
ATOM 970 N N . ALA A 1 120 ? -3.631 7.095 8.748 1.00 94.75 120 ALA A N 1
ATOM 971 C CA . ALA A 1 120 ? -4.982 7.171 9.309 1.00 94.75 120 ALA A CA 1
ATOM 972 C C . ALA A 1 120 ? -5.838 8.228 8.596 1.00 94.75 120 ALA A C 1
ATOM 974 O O . ALA A 1 120 ? -7.023 8.015 8.360 1.00 94.75 120 ALA A O 1
ATOM 975 N N . TYR A 1 121 ? -5.240 9.357 8.204 1.00 92.56 121 TYR A N 1
ATOM 976 C CA . TYR A 1 121 ? -5.918 10.368 7.396 1.00 92.56 121 TYR A CA 1
ATOM 977 C C . TYR A 1 121 ? -6.437 9.796 6.072 1.00 92.56 121 TYR A C 1
ATOM 979 O O . TYR A 1 121 ? -7.582 10.062 5.710 1.00 92.56 121 TYR A O 1
ATOM 987 N N . ILE A 1 122 ? -5.601 9.028 5.367 1.00 93.94 122 ILE A N 1
ATOM 988 C CA . ILE A 1 122 ? -5.946 8.417 4.079 1.00 93.94 122 ILE A CA 1
ATOM 989 C C . ILE A 1 122 ? -7.084 7.412 4.256 1.00 93.94 122 ILE A C 1
ATOM 991 O O . ILE A 1 122 ? -8.082 7.501 3.541 1.00 93.94 122 ILE A O 1
ATOM 995 N N . ASP A 1 123 ? -6.968 6.514 5.234 1.00 93.81 123 ASP A N 1
ATOM 996 C CA . ASP A 1 123 ? -7.979 5.485 5.500 1.00 93.81 123 ASP A CA 1
ATOM 997 C C . ASP A 1 123 ? -9.327 6.089 5.939 1.00 93.81 123 ASP A C 1
ATOM 999 O O . ASP A 1 123 ? -10.388 5.580 5.576 1.00 93.81 123 ASP A O 1
ATOM 1003 N N . LEU A 1 124 ? -9.305 7.232 6.635 1.00 92.38 124 LEU A N 1
ATOM 1004 C CA . LEU A 1 124 ? -10.506 7.962 7.056 1.00 92.38 124 LEU A CA 1
ATOM 1005 C C . LEU A 1 124 ? -11.235 8.697 5.937 1.00 92.38 124 LEU A C 1
ATOM 1007 O O . LEU A 1 124 ? -12.385 9.098 6.130 1.00 92.38 124 LEU A O 1
ATOM 1011 N N . ASN A 1 125 ? -10.599 8.934 4.790 1.00 90.94 125 ASN A N 1
ATOM 1012 C CA . ASN A 1 125 ? -11.229 9.746 3.756 1.00 90.94 125 ASN A CA 1
ATOM 1013 C C . ASN A 1 125 ? -12.538 9.109 3.269 1.00 90.94 125 ASN A C 1
ATOM 1015 O O . ASN A 1 125 ? -13.472 9.846 2.959 1.00 90.94 125 ASN A O 1
ATOM 1019 N N . ALA A 1 126 ? -12.633 7.774 3.227 1.00 89.62 126 ALA A N 1
ATOM 1020 C CA . ALA A 1 126 ? -13.842 7.088 2.774 1.00 89.62 126 ALA A CA 1
ATOM 1021 C C . ALA A 1 126 ? -15.036 7.360 3.695 1.00 89.62 126 ALA A C 1
ATOM 1023 O O . ALA A 1 126 ? -16.129 7.638 3.205 1.00 89.62 126 ALA A O 1
ATOM 1024 N N . VAL A 1 127 ? -14.798 7.378 5.010 1.00 90.56 127 VAL A N 1
ATOM 1025 C CA . VAL A 1 127 ? -15.811 7.770 5.997 1.00 90.56 127 VAL A CA 1
ATOM 1026 C C . VAL A 1 127 ? -16.202 9.225 5.805 1.00 90.56 127 VAL A C 1
ATOM 1028 O O . VAL A 1 127 ? -17.375 9.536 5.671 1.00 90.56 127 VAL A O 1
ATOM 1031 N N . ARG A 1 128 ? -15.221 10.126 5.694 1.00 88.56 128 ARG A N 1
ATOM 1032 C CA . ARG A 1 128 ? -15.477 11.566 5.510 1.00 88.56 128 ARG A CA 1
ATOM 1033 C C . ARG A 1 128 ? -16.231 11.888 4.224 1.00 88.56 128 ARG A C 1
ATOM 1035 O O . ARG A 1 128 ? -16.912 12.906 4.158 1.00 88.56 128 ARG A O 1
ATOM 1042 N N . ALA A 1 129 ? -16.076 11.052 3.203 1.00 88.00 129 ALA A N 1
ATOM 1043 C CA . ALA A 1 129 ? -16.799 11.154 1.947 1.00 88.00 129 ALA A CA 1
ATOM 1044 C C . ALA A 1 129 ? -18.198 10.514 1.993 1.00 88.00 129 ALA A C 1
ATOM 1046 O O . ALA A 1 129 ? -18.883 10.567 0.981 1.00 88.00 129 ALA A O 1
ATOM 1047 N N . GLY A 1 130 ? -18.612 9.924 3.120 1.00 88.38 130 GLY A N 1
ATOM 1048 C CA . GLY A 1 130 ? -19.914 9.272 3.274 1.00 88.38 130 GLY A CA 1
ATOM 1049 C C . GLY A 1 130 ? -20.028 7.919 2.565 1.00 88.38 130 GLY A C 1
ATOM 1050 O O . GLY A 1 130 ? -21.131 7.421 2.390 1.00 88.38 130 GLY A O 1
ATOM 1051 N N . LEU A 1 131 ? -18.909 7.315 2.144 1.00 87.81 131 LEU A N 1
ATOM 1052 C CA . LEU A 1 131 ? -18.912 6.031 1.425 1.00 87.81 131 LEU A CA 1
ATOM 1053 C C . LEU A 1 131 ? -19.080 4.826 2.361 1.00 87.81 131 LEU A C 1
ATOM 1055 O O . LEU A 1 131 ? -19.347 3.718 1.903 1.00 87.81 131 LEU A O 1
ATOM 1059 N N . THR A 1 132 ? -18.820 5.012 3.655 1.00 90.06 132 THR A N 1
ATOM 1060 C CA . THR A 1 132 ? -18.891 3.972 4.683 1.00 90.06 132 THR A CA 1
ATOM 1061 C C . THR A 1 132 ? -18.928 4.597 6.077 1.00 90.06 132 THR A C 1
ATOM 1063 O O . THR A 1 132 ? -18.368 5.672 6.276 1.00 90.06 132 THR A O 1
ATOM 1066 N N . ASP A 1 133 ? -19.489 3.899 7.061 1.00 90.31 133 ASP A N 1
ATOM 1067 C CA . ASP A 1 133 ? -19.533 4.374 8.453 1.00 90.31 133 ASP A CA 1
ATOM 1068 C C . ASP A 1 133 ? -18.207 4.161 9.198 1.00 90.31 133 ASP A C 1
ATOM 1070 O O . ASP A 1 133 ? -17.843 4.919 10.095 1.00 90.31 133 ASP A O 1
ATOM 1074 N N . LEU A 1 134 ? -17.456 3.125 8.808 1.00 90.81 134 LEU A N 1
ATOM 1075 C CA . LEU A 1 134 ? -16.170 2.764 9.407 1.00 90.81 134 LEU A CA 1
ATOM 1076 C C . LEU A 1 134 ? -15.096 2.535 8.338 1.00 90.81 134 LEU A C 1
ATOM 1078 O O . LEU A 1 134 ? -15.412 2.000 7.267 1.00 90.81 134 LEU A O 1
ATOM 1082 N N . PRO A 1 135 ? -13.819 2.870 8.609 1.00 90.75 135 PRO A N 1
ATOM 1083 C CA . PRO A 1 135 ? -12.726 2.637 7.666 1.00 90.75 135 PRO A CA 1
ATOM 1084 C C . PRO A 1 135 ? -12.567 1.160 7.298 1.00 90.75 135 PRO A C 1
ATOM 1086 O O . PRO A 1 135 ? -12.334 0.845 6.131 1.00 90.75 135 PRO A O 1
ATOM 1089 N N . GLU A 1 136 ? -12.755 0.245 8.260 1.00 88.00 136 GLU A N 1
ATOM 1090 C CA . GLU A 1 136 ? -12.649 -1.205 8.044 1.00 88.00 136 GLU A CA 1
ATOM 1091 C C . GLU A 1 136 ? -13.628 -1.758 6.987 1.00 88.00 136 GLU A C 1
ATOM 1093 O O . GLU A 1 136 ? -13.358 -2.740 6.283 1.00 88.00 136 GLU A O 1
ATOM 1098 N N . ASN A 1 137 ? -14.755 -1.076 6.810 1.00 86.81 137 ASN A N 1
ATOM 1099 C CA . ASN A 1 137 ? -15.769 -1.433 5.826 1.00 86.81 137 ASN A CA 1
ATOM 1100 C C . ASN A 1 137 ? -15.395 -0.955 4.408 1.00 86.81 137 ASN A C 1
ATOM 1102 O O . ASN A 1 137 ? -15.910 -1.493 3.426 1.00 86.81 137 ASN A O 1
ATOM 1106 N N . TYR A 1 138 ? -14.453 -0.015 4.257 1.00 86.81 138 TYR A N 1
ATOM 1107 C CA . TYR A 1 138 ? -14.040 0.471 2.941 1.00 86.81 138 TYR A CA 1
ATOM 1108 C C . TYR A 1 138 ? -13.082 -0.486 2.238 1.00 86.81 138 TYR A C 1
ATOM 1110 O O . TYR A 1 138 ? -12.040 -0.881 2.776 1.00 86.81 138 TYR A O 1
ATOM 1118 N N . ARG A 1 139 ? -13.380 -0.821 0.974 1.00 80.19 139 ARG A N 1
ATOM 1119 C CA . ARG A 1 139 ? -12.638 -1.856 0.245 1.00 80.19 139 ARG A CA 1
ATOM 1120 C C . ARG A 1 139 ? -11.129 -1.592 0.193 1.00 80.19 139 ARG A C 1
ATOM 1122 O O . ARG A 1 139 ? -10.336 -2.513 0.395 1.00 80.19 139 ARG A O 1
ATOM 1129 N N . TRP A 1 140 ? -10.754 -0.345 -0.057 1.00 85.50 140 TRP A N 1
ATOM 1130 C CA . TRP A 1 140 ? -9.377 0.068 -0.324 1.00 85.50 140 TRP A CA 1
ATOM 1131 C C . TRP A 1 140 ? -8.682 0.699 0.891 1.00 85.50 140 TRP A C 1
ATOM 1133 O O . TRP A 1 140 ? -7.691 1.402 0.732 1.00 85.50 140 TRP A O 1
ATOM 1143 N N . CYS A 1 141 ? -9.186 0.434 2.098 1.00 89.56 141 CYS A N 1
ATOM 1144 C CA . CYS A 1 141 ? -8.552 0.842 3.348 1.00 89.56 141 CYS A CA 1
ATOM 1145 C C . CYS A 1 141 ? -7.279 0.015 3.624 1.00 89.56 141 CYS A C 1
ATOM 1147 O O . CYS A 1 141 ? -7.302 -1.224 3.611 1.00 89.56 141 CYS A O 1
ATOM 1149 N N . GLY A 1 142 ? -6.168 0.704 3.895 1.00 90.81 142 GLY A N 1
ATOM 1150 C CA . GLY A 1 142 ? -4.863 0.119 4.191 1.00 90.81 142 GLY A CA 1
ATOM 1151 C C . GLY A 1 142 ? -4.872 -0.722 5.466 1.00 90.81 142 GLY A C 1
ATOM 1152 O O . GLY A 1 142 ? -4.362 -1.846 5.458 1.00 90.81 142 GLY A O 1
ATOM 1153 N N . TYR A 1 143 ? -5.525 -0.237 6.524 1.00 92.81 143 TYR A N 1
ATOM 1154 C CA . TYR A 1 143 ? -5.755 -0.994 7.757 1.00 92.81 143 TYR A CA 1
ATOM 1155 C C . TYR A 1 143 ? -6.488 -2.311 7.519 1.00 92.81 143 TYR A C 1
ATOM 1157 O O . TYR A 1 143 ? -6.039 -3.368 7.966 1.00 92.81 143 TYR A O 1
ATOM 1165 N N . THR A 1 144 ? -7.566 -2.280 6.734 1.00 89.25 144 THR A N 1
ATOM 1166 C CA . THR A 1 144 ? -8.304 -3.503 6.402 1.00 89.25 144 THR A CA 1
ATOM 1167 C C . THR A 1 144 ? -7.438 -4.486 5.637 1.00 89.25 144 THR A C 1
ATOM 1169 O O . THR A 1 144 ? -7.425 -5.680 5.931 1.00 89.25 144 THR A O 1
ATOM 1172 N N . ALA A 1 145 ? -6.688 -3.998 4.649 1.00 86.19 145 ALA A N 1
ATOM 1173 C CA . ALA A 1 145 ? -5.798 -4.842 3.872 1.00 86.19 145 ALA A CA 1
ATOM 1174 C C . ALA A 1 145 ? -4.693 -5.463 4.746 1.00 86.19 145 ALA A C 1
ATOM 1176 O O . ALA A 1 145 ? -4.357 -6.631 4.534 1.00 86.19 145 ALA A O 1
ATOM 1177 N N . ALA A 1 146 ? -4.177 -4.736 5.745 1.00 88.12 146 ALA A N 1
ATOM 1178 C CA . ALA A 1 146 ? -3.262 -5.277 6.748 1.00 88.12 146 ALA A CA 1
ATOM 1179 C C . ALA A 1 146 ? -3.926 -6.406 7.557 1.00 88.12 146 ALA A C 1
ATOM 1181 O O . ALA A 1 146 ? -3.430 -7.529 7.555 1.00 88.12 146 ALA A O 1
ATOM 1182 N N . LEU A 1 147 ? -5.095 -6.172 8.158 1.00 84.44 147 LEU A N 1
ATOM 1183 C CA . LEU A 1 147 ? -5.832 -7.206 8.905 1.00 84.44 147 LEU A CA 1
ATOM 1184 C C . LEU A 1 147 ? -6.190 -8.434 8.059 1.00 84.44 147 LEU A C 1
ATOM 1186 O O . LEU A 1 147 ? -6.282 -9.555 8.562 1.00 84.44 147 LEU A O 1
ATOM 1190 N N . ALA A 1 148 ? -6.353 -8.223 6.755 1.00 77.56 148 ALA A N 1
ATOM 1191 C CA . ALA A 1 148 ? -6.629 -9.262 5.784 1.00 77.56 148 ALA A CA 1
ATOM 1192 C C . ALA A 1 148 ? -5.360 -10.005 5.286 1.00 77.56 148 ALA A C 1
ATOM 1194 O O . ALA A 1 148 ? -5.407 -10.763 4.310 1.00 77.56 148 ALA A O 1
ATOM 1195 N N . GLY A 1 149 ? -4.208 -9.789 5.928 1.00 75.44 149 GLY A N 1
ATOM 1196 C CA . GLY A 1 149 ? -2.958 -10.505 5.666 1.00 75.44 149 GLY A CA 1
ATOM 1197 C C . GLY A 1 149 ? -2.102 -9.898 4.554 1.00 75.44 149 GLY A C 1
ATOM 1198 O O . GLY A 1 149 ? -1.380 -10.612 3.855 1.00 75.44 149 GLY A O 1
ATOM 1199 N N . ASN A 1 150 ? -2.201 -8.593 4.291 1.00 82.50 150 ASN A N 1
ATOM 1200 C CA . ASN A 1 150 ? -1.176 -7.909 3.505 1.00 82.50 150 ASN A CA 1
ATOM 1201 C C . ASN A 1 150 ? 0.030 -7.611 4.401 1.00 82.50 150 ASN A C 1
ATOM 1203 O O . ASN A 1 150 ? 0.084 -6.563 5.035 1.00 82.50 150 ASN A O 1
ATOM 1207 N N . GLU A 1 151 ? 1.012 -8.512 4.410 1.00 83.81 151 GLU A N 1
ATOM 1208 C CA . GLU A 1 151 ? 2.190 -8.401 5.276 1.00 83.81 151 GLU A CA 1
ATOM 1209 C C . GLU A 1 151 ? 2.962 -7.084 5.131 1.00 83.81 151 GLU A C 1
ATOM 1211 O O . GLU A 1 151 ? 3.501 -6.576 6.110 1.00 83.81 151 GLU A O 1
ATOM 1216 N N . GLY A 1 152 ? 3.024 -6.517 3.921 1.00 87.50 152 GLY A N 1
ATOM 1217 C CA . GLY A 1 152 ? 3.692 -5.238 3.688 1.00 87.50 152 GLY A CA 1
ATOM 1218 C C . GLY A 1 152 ? 2.995 -4.100 4.432 1.00 87.50 152 GLY A C 1
ATOM 1219 O O . GLY A 1 152 ? 3.654 -3.326 5.123 1.00 87.50 152 GLY A O 1
ATOM 1220 N N . LEU A 1 153 ? 1.662 -4.051 4.354 1.00 90.19 153 LEU A N 1
ATOM 1221 C CA . LEU A 1 153 ? 0.855 -3.091 5.109 1.00 90.19 153 LEU A CA 1
ATOM 1222 C C . LEU A 1 153 ? 0.853 -3.402 6.609 1.00 90.19 153 LEU A C 1
ATOM 1224 O O . LEU A 1 153 ? 0.949 -2.471 7.399 1.00 90.19 153 LEU A O 1
ATOM 1228 N N . CYS A 1 154 ? 0.835 -4.678 7.016 1.00 89.94 154 CYS A N 1
ATOM 1229 C CA . CYS A 1 154 ? 0.999 -5.060 8.422 1.00 89.94 154 CYS A CA 1
ATOM 1230 C C . CYS A 1 154 ? 2.298 -4.493 8.993 1.00 89.94 154 CYS A C 1
ATOM 1232 O O . CYS A 1 154 ? 2.265 -3.826 10.021 1.00 89.94 154 CYS A O 1
ATOM 1234 N N . ARG A 1 155 ? 3.432 -4.724 8.317 1.00 92.44 155 ARG A N 1
ATOM 1235 C CA . ARG A 1 155 ? 4.741 -4.215 8.746 1.00 92.44 155 ARG A CA 1
ATOM 1236 C C . ARG A 1 155 ? 4.779 -2.689 8.750 1.00 92.44 155 ARG A C 1
ATOM 1238 O O . ARG A 1 155 ? 5.279 -2.108 9.707 1.00 92.44 155 ARG A O 1
ATOM 1245 N N . ALA A 1 156 ? 4.237 -2.042 7.717 1.00 92.94 156 ALA A N 1
ATOM 1246 C CA . ALA A 1 156 ? 4.219 -0.583 7.619 1.00 92.94 156 ALA A CA 1
ATOM 1247 C C . ALA A 1 156 ? 3.401 0.068 8.747 1.00 92.94 156 ALA A C 1
ATOM 1249 O O . ALA A 1 156 ? 3.902 0.962 9.428 1.00 92.94 156 ALA A O 1
ATOM 1250 N N . LEU A 1 157 ? 2.174 -0.408 8.985 1.00 95.19 157 LEU A N 1
ATOM 1251 C CA . LEU A 1 157 ? 1.308 0.115 10.043 1.00 95.19 157 LEU A CA 1
ATOM 1252 C C . LEU A 1 157 ? 1.836 -0.239 11.435 1.00 95.19 157 LEU A C 1
ATOM 1254 O O . LEU A 1 157 ? 1.834 0.616 12.317 1.00 95.19 157 LEU A O 1
ATOM 1258 N N . ALA A 1 158 ? 2.359 -1.453 11.630 1.00 96.00 158 ALA A N 1
ATOM 1259 C CA . ALA A 1 158 ? 2.974 -1.830 12.898 1.00 96.00 158 ALA A CA 1
ATOM 1260 C C . ALA A 1 158 ? 4.202 -0.966 13.221 1.00 96.00 158 ALA A C 1
ATOM 1262 O O . ALA A 1 158 ? 4.366 -0.525 14.355 1.00 96.00 158 ALA A O 1
ATOM 1263 N N . GLY A 1 159 ? 5.013 -0.639 12.209 1.00 95.50 159 GLY A N 1
ATOM 1264 C CA . GLY A 1 159 ? 6.167 0.252 12.343 1.00 95.50 159 GLY A CA 1
ATOM 1265 C C . GLY A 1 159 ? 5.821 1.688 12.756 1.00 95.50 159 GLY A C 1
ATOM 1266 O O . GLY A 1 159 ? 6.712 2.418 13.179 1.00 95.50 159 GLY A O 1
ATOM 1267 N N . CYS A 1 160 ? 4.548 2.096 12.686 1.00 96.00 160 CYS A N 1
ATOM 1268 C CA . CYS A 1 160 ? 4.090 3.386 13.209 1.00 96.00 160 CYS A CA 1
ATOM 1269 C C . CYS A 1 160 ? 4.011 3.407 14.750 1.00 96.00 160 CYS A C 1
ATOM 1271 O O . CYS A 1 160 ? 3.977 4.481 15.348 1.00 96.00 160 CYS A O 1
ATOM 1273 N N . PHE A 1 161 ? 4.016 2.235 15.398 1.00 96.56 161 PHE A N 1
ATOM 1274 C CA . PHE A 1 161 ? 3.911 2.073 16.851 1.00 96.56 161 PHE A CA 1
ATOM 1275 C C . PHE A 1 161 ? 5.060 1.207 17.393 1.00 96.56 161 PHE A C 1
ATOM 1277 O O . PHE A 1 161 ? 4.827 0.081 17.831 1.00 96.56 161 PHE A O 1
ATOM 1284 N N . PRO A 1 162 ? 6.305 1.717 17.418 1.00 94.81 162 PRO A N 1
ATOM 1285 C CA . PRO A 1 162 ? 7.481 0.936 17.818 1.00 94.81 162 PRO A CA 1
ATOM 1286 C C . PRO A 1 162 ? 7.438 0.438 19.271 1.00 94.81 162 PRO A C 1
ATOM 1288 O O . PRO A 1 162 ? 8.142 -0.502 19.615 1.00 94.81 162 PRO A O 1
ATOM 1291 N N . SER A 1 163 ? 6.611 1.045 20.128 1.00 95.06 163 SER A N 1
ATOM 1292 C CA . SER A 1 163 ? 6.410 0.622 21.519 1.00 95.06 163 SER A CA 1
ATOM 1293 C C . SER A 1 163 ? 5.333 -0.457 21.701 1.00 95.06 163 SER A C 1
ATOM 1295 O O . SER A 1 163 ? 5.000 -0.797 22.837 1.00 95.06 163 SER A O 1
ATOM 1297 N N . ALA A 1 164 ? 4.723 -0.953 20.621 1.00 96.06 164 ALA A N 1
ATOM 1298 C CA . ALA A 1 164 ? 3.802 -2.083 20.688 1.00 96.06 164 ALA A CA 1
ATOM 1299 C C . ALA A 1 164 ? 4.584 -3.397 20.839 1.00 96.06 164 ALA A C 1
ATOM 1301 O O . ALA A 1 164 ? 5.583 -3.617 20.159 1.00 96.06 164 ALA A O 1
ATOM 1302 N N . LYS A 1 165 ? 4.107 -4.299 21.700 1.00 95.50 165 LYS A N 1
ATOM 1303 C CA . LYS A 1 165 ? 4.746 -5.595 21.985 1.00 95.50 165 LYS A CA 1
ATOM 1304 C C . LYS A 1 165 ? 4.489 -6.630 20.891 1.00 95.50 165 LYS A C 1
ATOM 1306 O O . LYS A 1 165 ? 5.151 -7.660 20.842 1.00 95.50 165 LYS A O 1
ATOM 1311 N N . SER A 1 166 ? 3.503 -6.386 20.030 1.00 94.25 166 SER A N 1
ATOM 1312 C CA . SER A 1 166 ? 3.144 -7.272 18.925 1.00 94.25 166 SER A CA 1
ATOM 1313 C C . SER A 1 166 ? 2.527 -6.499 17.760 1.00 94.25 166 SER A C 1
ATOM 1315 O O . SER A 1 166 ? 1.991 -5.403 17.932 1.00 94.25 166 SER A O 1
ATOM 1317 N N . THR A 1 167 ? 2.526 -7.102 16.567 1.00 91.88 167 THR A N 1
ATOM 1318 C CA . THR A 1 167 ? 1.784 -6.578 15.406 1.00 91.88 167 THR A CA 1
ATOM 1319 C C . THR A 1 167 ? 0.295 -6.426 15.711 1.00 91.88 167 THR A C 1
ATOM 1321 O O . THR A 1 167 ? -0.309 -5.444 15.288 1.00 91.88 167 THR A O 1
ATOM 1324 N N . LYS A 1 168 ? -0.290 -7.362 16.473 1.00 91.44 168 LYS A N 1
ATOM 1325 C CA . LYS A 1 168 ? -1.696 -7.303 16.893 1.00 91.44 168 LYS A CA 1
ATOM 1326 C C . LYS A 1 168 ? -1.970 -6.029 17.694 1.00 91.44 168 LYS A C 1
ATOM 1328 O O . LYS A 1 168 ? -2.863 -5.267 17.340 1.00 91.44 168 LYS A O 1
ATOM 1333 N N . GLU A 1 169 ? -1.146 -5.761 18.705 1.00 94.88 169 GLU A N 1
ATOM 1334 C CA . GLU A 1 169 ? -1.255 -4.552 19.525 1.00 94.88 169 GLU A CA 1
ATOM 1335 C C . GLU A 1 169 ? -1.033 -3.279 18.694 1.00 94.88 169 GLU A C 1
ATOM 1337 O O . GLU A 1 169 ? -1.761 -2.302 18.848 1.00 94.88 169 GLU A O 1
ATOM 1342 N N . ALA A 1 170 ? -0.069 -3.283 17.772 1.00 96.50 170 ALA A N 1
ATOM 1343 C CA . ALA A 1 170 ? 0.196 -2.127 16.921 1.00 96.50 170 ALA A CA 1
ATOM 1344 C C . ALA A 1 170 ? -0.997 -1.787 16.008 1.00 96.50 170 ALA A C 1
ATOM 1346 O O . ALA A 1 170 ? -1.350 -0.619 15.856 1.00 96.50 170 ALA A O 1
ATOM 1347 N N . LEU A 1 171 ? -1.655 -2.803 15.437 1.00 95.12 171 LEU A N 1
ATOM 1348 C CA . LEU A 1 171 ? -2.866 -2.622 14.633 1.00 95.12 171 LEU A CA 1
ATOM 1349 C C . LEU A 1 171 ? -4.066 -2.186 15.490 1.00 95.12 171 LEU A C 1
ATOM 1351 O O . LEU A 1 171 ? -4.860 -1.366 15.033 1.00 95.12 171 LEU A O 1
ATOM 1355 N N . ALA A 1 172 ? -4.180 -2.658 16.732 1.00 95.50 172 ALA A N 1
ATOM 1356 C CA . ALA A 1 172 ? -5.201 -2.182 17.667 1.00 95.50 172 ALA A CA 1
ATOM 1357 C C . ALA A 1 172 ? -5.002 -0.692 18.017 1.00 95.50 172 ALA A C 1
ATOM 1359 O O . ALA A 1 172 ? -5.928 0.114 17.910 1.00 95.50 172 ALA A O 1
ATOM 1360 N N . ARG A 1 173 ? -3.760 -0.280 18.306 1.00 96.75 173 ARG A N 1
ATOM 1361 C CA . ARG A 1 173 ? -3.402 1.135 18.519 1.00 96.75 173 ARG A CA 1
ATOM 1362 C C . ARG A 1 173 ? -3.649 1.995 17.276 1.00 96.75 173 ARG A C 1
ATOM 1364 O O . ARG A 1 173 ? -4.140 3.116 17.401 1.00 96.75 173 ARG A O 1
ATOM 1371 N N . TYR A 1 174 ? -3.363 1.471 16.081 1.00 97.06 174 TYR A N 1
ATOM 1372 C CA . TYR A 1 174 ? -3.697 2.145 14.825 1.00 97.06 174 TYR A CA 1
ATOM 1373 C C . TYR A 1 174 ? -5.209 2.363 14.688 1.00 97.06 174 TYR A C 1
ATOM 1375 O O . TYR A 1 174 ? -5.636 3.461 14.327 1.00 97.06 174 TYR A O 1
ATOM 1383 N N . ARG A 1 175 ? -6.024 1.354 15.026 1.00 95.56 175 ARG A N 1
ATOM 1384 C CA . ARG A 1 175 ? -7.489 1.469 15.024 1.00 95.56 175 ARG A CA 1
ATOM 1385 C C . ARG A 1 175 ? -7.954 2.591 15.945 1.00 95.56 175 ARG A C 1
ATOM 1387 O O . ARG A 1 175 ? -8.717 3.441 15.506 1.00 95.56 175 ARG A O 1
ATOM 1394 N N . LEU A 1 176 ? -7.443 2.657 17.176 1.00 95.62 176 LEU A N 1
ATOM 1395 C CA . LEU A 1 176 ? -7.784 3.725 18.125 1.00 95.62 176 LEU A CA 1
ATOM 1396 C C . LEU A 1 176 ? -7.419 5.117 17.598 1.00 95.62 176 LEU A C 1
ATOM 1398 O O . LEU A 1 176 ? -8.237 6.033 17.675 1.00 95.62 176 LEU A O 1
ATOM 1402 N N . LEU A 1 177 ? -6.221 5.277 17.022 1.00 95.06 177 LEU A N 1
ATOM 1403 C CA . LEU A 1 177 ? -5.809 6.531 16.381 1.00 95.06 177 LEU A CA 1
ATOM 1404 C C . LEU A 1 177 ? -6.801 6.937 15.283 1.00 95.06 177 LEU A C 1
ATOM 1406 O O . LEU A 1 177 ? -7.229 8.090 15.220 1.00 95.06 177 LEU A O 1
ATOM 1410 N N . MET A 1 178 ? -7.156 5.989 14.421 1.00 94.06 178 MET A N 1
ATOM 1411 C CA . MET A 1 178 ? -8.039 6.211 13.287 1.00 94.06 178 MET A CA 1
ATOM 1412 C C . MET A 1 178 ? -9.464 6.560 13.737 1.00 94.06 178 MET A C 1
ATOM 1414 O O . MET A 1 178 ? -9.990 7.591 13.321 1.00 94.06 178 MET A O 1
ATOM 1418 N N . LEU A 1 179 ? -10.061 5.781 14.644 1.00 93.62 179 LEU A N 1
ATOM 1419 C CA . LEU A 1 179 ? -11.402 6.049 15.173 1.00 93.62 179 LEU A CA 1
ATOM 1420 C C . LEU A 1 179 ? -11.449 7.376 15.943 1.00 93.62 179 LEU A C 1
ATOM 1422 O O . LEU A 1 179 ? -12.348 8.184 15.720 1.00 93.62 179 LEU A O 1
ATOM 1426 N N . GLY A 1 180 ? -10.438 7.661 16.770 1.00 92.31 180 GLY A N 1
ATOM 1427 C CA . GLY A 1 180 ? -10.339 8.921 17.510 1.00 92.31 180 GLY A CA 1
ATOM 1428 C C . GLY A 1 180 ? -10.278 10.143 16.590 1.00 92.31 180 GLY A C 1
ATOM 1429 O O . GLY A 1 180 ? -10.940 11.151 16.832 1.00 92.31 180 GLY A O 1
ATOM 1430 N N . LYS A 1 181 ? -9.531 10.050 15.483 1.00 90.50 181 LYS A N 1
ATOM 1431 C CA . LYS A 1 181 ? -9.461 11.109 14.462 1.00 90.50 181 LYS A CA 1
ATOM 1432 C C . LYS A 1 181 ? -10.712 11.195 13.583 1.00 90.50 181 LYS A C 1
ATOM 1434 O O . LYS A 1 181 ? -10.946 12.255 13.001 1.00 90.50 181 LYS A O 1
ATOM 1439 N N . GLY A 1 182 ? -11.463 10.107 13.438 1.00 89.25 182 GLY A N 1
ATOM 1440 C CA . GLY A 1 182 ? -12.696 10.054 12.651 1.00 89.25 182 GLY A CA 1
ATOM 1441 C C . GLY A 1 182 ? -13.945 10.509 13.405 1.00 89.25 182 GLY A C 1
ATOM 1442 O O . GLY A 1 182 ? -14.875 10.999 12.771 1.00 89.25 182 GLY A O 1
ATOM 1443 N N . ALA A 1 183 ? -13.963 10.384 14.734 1.00 88.56 183 ALA A N 1
ATOM 1444 C CA . ALA A 1 183 ? -15.051 10.885 15.578 1.00 88.56 183 ALA A CA 1
ATOM 1445 C C . ALA A 1 183 ? -14.995 12.416 15.753 1.00 88.56 183 ALA A C 1
ATOM 1447 O O . ALA A 1 183 ? -16.020 13.079 15.913 1.00 88.56 183 ALA A O 1
ATOM 1448 N N . ALA A 1 184 ? -13.792 12.999 15.701 1.00 81.81 184 ALA A N 1
ATOM 1449 C CA . ALA A 1 184 ? -13.604 14.442 15.783 1.00 81.81 184 ALA A CA 1
ATOM 1450 C C . ALA A 1 184 ? -14.159 15.171 14.543 1.00 81.81 184 ALA A C 1
ATOM 1452 O O . ALA A 1 184 ? -13.979 14.733 13.405 1.00 81.81 184 ALA A O 1
ATOM 1453 N N . ALA A 1 185 ? -14.777 16.335 14.759 1.00 67.88 185 ALA A N 1
ATOM 1454 C CA . ALA A 1 185 ? -15.157 17.239 13.677 1.00 67.88 185 ALA A CA 1
ATOM 1455 C C . ALA A 1 185 ? -13.918 17.704 12.890 1.00 67.88 185 ALA A C 1
ATOM 1457 O O . ALA A 1 185 ? -12.888 18.028 13.483 1.00 67.88 185 ALA A O 1
ATOM 1458 N N . LYS A 1 186 ? -14.021 17.790 11.558 1.00 65.50 186 LYS A N 1
ATOM 1459 C CA . LYS A 1 186 ? -13.000 18.412 10.702 1.00 65.50 186 LYS A CA 1
ATOM 1460 C C . LYS A 1 186 ? -13.632 19.540 9.885 1.00 65.50 186 LYS A C 1
ATOM 1462 O O . LYS A 1 186 ? -14.704 19.344 9.320 1.00 65.50 186 LYS A O 1
ATOM 1467 N N . GLY A 1 187 ? -12.933 20.670 9.764 1.00 62.66 187 GLY A N 1
ATOM 1468 C CA . GLY A 1 187 ? -13.348 21.789 8.910 1.00 62.66 187 GLY A CA 1
ATOM 1469 C C . GLY A 1 187 ? -14.618 22.477 9.411 1.00 62.66 187 GLY A C 1
ATOM 1470 O O . GLY A 1 187 ? -14.773 22.675 10.611 1.00 62.66 187 GLY A O 1
ATOM 1471 N N . ASP A 1 188 ? -15.524 22.804 8.492 1.00 59.44 188 ASP A N 1
ATOM 1472 C CA . ASP A 1 188 ? -16.839 23.410 8.763 1.00 59.44 188 ASP A CA 1
ATOM 1473 C C . ASP A 1 188 ? -17.836 22.461 9.461 1.00 59.44 188 ASP A C 1
ATOM 1475 O O . ASP A 1 188 ? -18.950 22.851 9.800 1.00 59.44 188 ASP A O 1
ATOM 1479 N N . GLY A 1 189 ? -17.438 21.207 9.691 1.00 64.56 189 GLY A N 1
ATOM 1480 C CA . GLY A 1 189 ? -18.242 20.210 10.379 1.00 64.56 189 GLY A CA 1
ATOM 1481 C C . GLY A 1 189 ? -19.232 19.451 9.496 1.00 64.56 189 GLY A C 1
ATOM 1482 O O . GLY A 1 189 ? -19.940 18.610 10.050 1.00 64.56 189 GLY A O 1
ATOM 1483 N N . THR A 1 190 ? -19.244 19.675 8.178 1.00 64.50 190 THR A N 1
ATOM 1484 C CA . THR A 1 190 ? -20.205 19.077 7.225 1.00 64.50 190 THR A CA 1
ATOM 1485 C C . THR A 1 190 ? -19.878 17.642 6.795 1.00 64.50 190 THR A C 1
ATOM 1487 O O . THR A 1 190 ? -20.743 16.936 6.283 1.00 64.50 190 THR A O 1
ATOM 1490 N N . GLY A 1 191 ? -18.640 17.181 7.000 1.00 70.19 191 GLY A N 1
ATOM 1491 C CA . GLY A 1 191 ? -18.229 15.821 6.644 1.00 70.19 191 GLY A CA 1
ATOM 1492 C C . GLY A 1 191 ? -18.814 14.754 7.574 1.00 70.19 191 GLY A C 1
ATOM 1493 O O . GLY A 1 191 ? -18.929 14.976 8.783 1.00 70.19 191 GLY A O 1
ATOM 1494 N N . ALA A 1 192 ? -19.106 13.575 7.015 1.00 83.00 192 ALA A N 1
ATOM 1495 C CA . ALA A 1 192 ? -19.496 12.400 7.790 1.00 83.00 192 ALA A CA 1
ATOM 1496 C C . ALA A 1 192 ? -18.401 12.014 8.802 1.00 83.00 192 ALA A C 1
ATOM 1498 O O . ALA A 1 192 ? -17.200 12.217 8.575 1.00 83.00 192 ALA A O 1
ATOM 1499 N N . ARG A 1 193 ? -18.834 11.493 9.952 1.00 87.75 193 ARG A N 1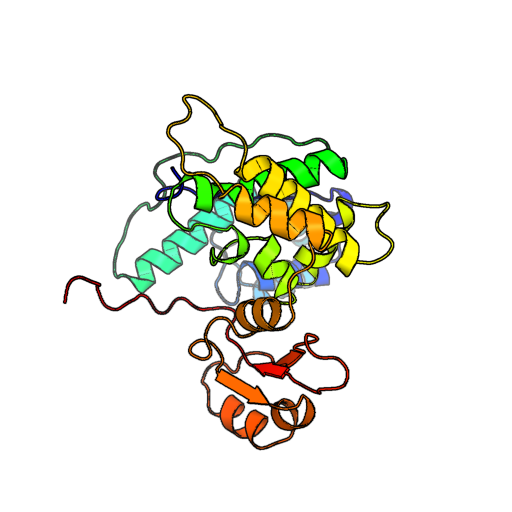
ATOM 1500 C CA . ARG A 1 193 ? -17.986 11.196 11.111 1.00 87.75 193 ARG A CA 1
ATOM 1501 C C . ARG A 1 193 ? -18.260 9.792 11.605 1.00 87.75 193 ARG A C 1
ATOM 1503 O O . ARG A 1 193 ? -19.330 9.240 11.373 1.00 87.75 193 ARG A O 1
ATOM 1510 N N . ILE A 1 194 ? -17.289 9.257 12.325 1.00 91.00 194 ILE A N 1
ATOM 1511 C CA . ILE A 1 194 ? -17.456 7.990 13.026 1.00 91.00 194 ILE A CA 1
ATOM 1512 C C . ILE A 1 194 ? -18.353 8.218 14.241 1.00 91.00 194 ILE A C 1
ATOM 1514 O O . ILE A 1 194 ? -18.148 9.178 14.987 1.00 91.00 194 ILE A O 1
ATOM 1518 N N . ASP A 1 195 ? -19.316 7.319 14.440 1.00 90.75 195 ASP A N 1
ATOM 1519 C CA . ASP A 1 195 ? -20.167 7.299 15.627 1.00 90.75 195 ASP A CA 1
ATOM 1520 C C . ASP A 1 195 ? -19.298 7.222 16.903 1.00 90.75 195 ASP A C 1
ATOM 1522 O O . ASP A 1 195 ? -18.492 6.291 17.044 1.00 90.75 195 ASP A O 1
ATOM 1526 N N . PRO A 1 196 ? -19.440 8.167 17.855 1.00 89.81 196 PRO A N 1
ATOM 1527 C CA . PRO A 1 196 ? -18.759 8.103 19.143 1.00 89.81 196 PRO A CA 1
ATOM 1528 C C . PRO A 1 196 ? -18.924 6.763 19.871 1.00 89.81 196 PRO A C 1
ATOM 1530 O O . PRO A 1 196 ? -17.998 6.343 20.565 1.00 89.81 196 PRO A O 1
ATOM 1533 N N . ALA A 1 197 ? -20.046 6.058 19.695 1.00 92.00 197 ALA A N 1
ATOM 1534 C CA . ALA A 1 197 ? -20.259 4.735 20.274 1.00 92.00 197 ALA A CA 1
ATOM 1535 C C . ALA A 1 197 ? -19.238 3.702 19.765 1.00 92.00 197 ALA A C 1
ATOM 1537 O O . ALA A 1 197 ? -18.703 2.930 20.561 1.00 92.00 197 ALA A O 1
ATOM 1538 N N . ALA A 1 198 ? -18.896 3.731 18.472 1.00 90.31 198 ALA A N 1
ATOM 1539 C CA . ALA A 1 198 ? -17.894 2.835 17.893 1.00 90.31 198 ALA A CA 1
ATOM 1540 C C . ALA A 1 198 ? -16.488 3.115 18.450 1.00 90.31 198 ALA A C 1
ATOM 1542 O O . ALA A 1 198 ? -15.727 2.186 18.726 1.00 90.31 198 ALA A O 1
ATOM 1543 N N . LEU A 1 199 ? -16.151 4.393 18.671 1.00 91.81 199 LEU A N 1
ATOM 1544 C CA . LEU A 1 199 ? -14.903 4.772 19.337 1.00 91.81 199 LEU A CA 1
ATOM 1545 C C . LEU A 1 199 ? -14.882 4.298 20.794 1.00 91.81 199 LEU A C 1
ATOM 1547 O O . LEU A 1 199 ? -13.886 3.723 21.226 1.00 91.81 199 LEU A O 1
ATOM 1551 N N . LEU A 1 200 ? -15.959 4.528 21.548 1.00 93.00 200 LEU A N 1
ATOM 1552 C CA . LEU A 1 200 ? -16.050 4.107 22.946 1.00 93.00 200 LEU A CA 1
ATOM 1553 C C . LEU A 1 200 ? -15.898 2.591 23.079 1.00 93.00 200 LEU A C 1
ATOM 1555 O O . LEU A 1 200 ? -15.169 2.129 23.952 1.00 93.00 200 LEU A O 1
ATOM 1559 N N . GLU A 1 201 ? -16.533 1.820 22.200 1.00 92.31 201 GLU A N 1
ATOM 1560 C CA . GLU A 1 201 ? -16.417 0.364 22.209 1.00 92.31 201 GLU A CA 1
ATOM 1561 C C . GLU A 1 201 ? -14.998 -0.108 21.875 1.00 92.31 201 GLU A C 1
ATOM 1563 O O . GLU A 1 201 ? -14.439 -0.952 22.576 1.00 92.31 201 GLU A O 1
ATOM 1568 N N . ALA A 1 202 ? -14.360 0.510 20.877 1.00 92.44 202 ALA A N 1
ATOM 1569 C CA . ALA A 1 202 ? -12.961 0.236 20.577 1.00 92.44 202 ALA A CA 1
ATOM 1570 C C . ALA A 1 202 ? -12.036 0.608 21.748 1.00 92.44 202 ALA A C 1
ATOM 1572 O O . ALA A 1 202 ? -11.082 -0.102 22.033 1.00 92.44 202 ALA A O 1
ATOM 1573 N N . VAL A 1 203 ? -12.303 1.692 22.478 1.00 93.88 203 VAL A N 1
ATOM 1574 C CA . VAL A 1 203 ? -11.514 2.033 23.673 1.00 93.88 203 VAL A CA 1
ATOM 1575 C C . VAL A 1 203 ? -11.671 0.961 24.755 1.00 93.88 203 VAL A C 1
ATOM 1577 O O . VAL A 1 203 ? -10.664 0.536 25.322 1.00 93.88 203 VAL A O 1
ATOM 1580 N N . LYS A 1 204 ? -12.894 0.472 25.007 1.00 94.00 204 LYS A N 1
ATOM 1581 C CA . LYS A 1 204 ? -13.144 -0.580 26.011 1.00 94.00 204 LYS A CA 1
ATOM 1582 C C . LYS A 1 204 ? -12.387 -1.872 25.713 1.00 94.00 204 LYS A C 1
ATOM 1584 O O . LYS A 1 204 ? -11.912 -2.517 26.642 1.00 94.00 204 LYS A O 1
ATOM 1589 N N . ASN A 1 205 ? -12.263 -2.246 24.440 1.00 92.38 205 ASN A N 1
ATOM 1590 C CA . ASN A 1 205 ? -11.587 -3.478 24.031 1.00 92.38 205 ASN A CA 1
ATOM 1591 C C . ASN A 1 205 ? -10.109 -3.278 23.629 1.00 92.38 205 ASN A C 1
ATOM 1593 O O . ASN A 1 205 ? -9.497 -4.175 23.049 1.00 92.38 205 ASN A O 1
ATOM 1597 N N . GLY A 1 206 ? -9.529 -2.104 23.907 1.00 93.50 206 GLY A N 1
ATOM 1598 C CA . GLY A 1 206 ? -8.131 -1.796 23.592 1.00 93.50 206 GLY A CA 1
ATOM 1599 C C . GLY A 1 206 ? -7.828 -1.625 22.097 1.00 93.50 206 GLY A C 1
ATOM 1600 O O . GLY A 1 206 ? -6.664 -1.657 21.702 1.00 93.50 206 GLY A O 1
ATOM 1601 N N . GLY A 1 207 ? -8.849 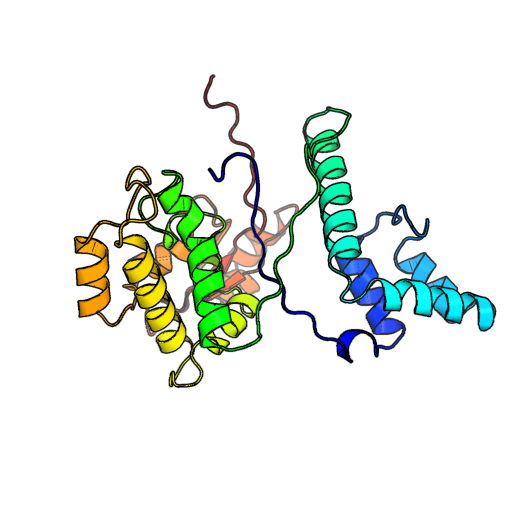-1.435 21.262 1.00 92.12 207 GLY A N 1
ATOM 1602 C CA . GLY A 1 207 ? -8.752 -1.271 19.814 1.00 92.12 207 GLY A CA 1
ATOM 1603 C C . GLY A 1 207 ? -8.766 -2.587 19.047 1.00 92.12 207 GLY A C 1
ATOM 1604 O O . GLY A 1 207 ? -8.600 -2.582 17.826 1.00 92.12 207 GLY A O 1
ATOM 1605 N N . GLU A 1 208 ? -8.937 -3.716 19.732 1.00 91.25 208 GLU A N 1
ATOM 1606 C CA . GLU A 1 208 ? -9.003 -5.017 19.083 1.00 91.25 208 GLU A CA 1
ATOM 1607 C C . GLU A 1 208 ? -10.320 -5.188 18.312 1.00 91.25 208 GLU A C 1
ATOM 1609 O O . GLU A 1 208 ? -11.329 -4.536 18.577 1.00 91.25 208 GLU A O 1
ATOM 1614 N N . LEU A 1 209 ? -10.298 -6.059 17.308 1.00 85.19 209 LEU A N 1
ATOM 1615 C CA . LEU A 1 209 ? -11.507 -6.526 16.640 1.00 85.19 209 LEU A CA 1
ATOM 1616 C C . LEU A 1 209 ? -11.874 -7.892 17.205 1.00 85.19 209 LEU A C 1
ATOM 1618 O O . LEU A 1 209 ? -11.000 -8.732 17.434 1.00 85.19 209 LEU A O 1
ATOM 1622 N N . GLN A 1 210 ? -13.168 -8.120 17.384 1.00 84.12 210 GLN A N 1
ATOM 1623 C CA . GLN A 1 210 ? -13.706 -9.418 17.746 1.00 84.12 210 GLN A CA 1
ATOM 1624 C C . GLN A 1 210 ? -13.435 -10.434 16.625 1.00 84.12 210 GLN A C 1
ATOM 1626 O O . GLN A 1 210 ? -13.331 -10.061 15.449 1.00 84.12 210 GLN A O 1
ATOM 1631 N N . PRO A 1 211 ? -13.380 -11.740 16.941 1.00 80.50 211 PRO A N 1
ATOM 1632 C CA . PRO A 1 211 ? -13.143 -12.773 15.940 1.00 80.50 211 PRO A CA 1
ATOM 1633 C C . PRO A 1 211 ? -14.084 -12.682 14.728 1.00 80.50 211 PRO A C 1
ATOM 1635 O O . PRO A 1 211 ? -13.641 -12.677 13.585 1.00 80.50 211 PRO A O 1
ATOM 1638 N N . HIS A 1 212 ? -15.388 -12.518 14.941 1.00 77.69 212 HIS A N 1
ATOM 1639 C CA . HIS A 1 212 ? -16.345 -12.436 13.834 1.00 77.69 212 HIS A CA 1
ATOM 1640 C C . HIS A 1 212 ? -16.111 -11.213 12.919 1.00 77.69 212 HIS A C 1
ATOM 1642 O O . HIS A 1 212 ? -16.305 -11.307 11.705 1.00 77.69 212 HIS A O 1
ATOM 1648 N N . GLU A 1 213 ? -15.631 -10.090 13.464 1.00 81.06 213 GLU A N 1
ATOM 1649 C CA . GLU A 1 213 ? -15.274 -8.899 12.686 1.00 81.06 213 GLU A CA 1
ATOM 1650 C C . GLU A 1 213 ? -14.032 -9.170 11.827 1.00 81.06 213 GLU A C 1
ATOM 1652 O O . GLU A 1 213 ? -14.040 -8.925 10.620 1.00 81.06 213 GLU A O 1
ATOM 1657 N N . LEU A 1 214 ? -12.983 -9.765 12.406 1.00 78.06 214 LEU A N 1
ATOM 1658 C CA . LEU A 1 214 ? -11.781 -10.163 11.663 1.00 78.06 214 LEU A CA 1
ATOM 1659 C C . LEU A 1 214 ? -12.091 -11.190 10.568 1.00 78.06 214 LEU A C 1
ATOM 1661 O O . LEU A 1 214 ? -11.560 -11.083 9.457 1.00 78.06 214 LEU A O 1
ATOM 1665 N N . LEU A 1 215 ? -12.966 -12.159 10.852 1.00 76.31 215 LEU A N 1
ATOM 1666 C CA . LEU A 1 215 ? -13.431 -13.141 9.875 1.00 76.31 215 LEU A CA 1
ATOM 1667 C C . LEU A 1 215 ? -14.109 -12.441 8.696 1.00 76.31 215 LEU A C 1
ATOM 1669 O O . LEU A 1 215 ? -13.771 -12.724 7.545 1.00 76.31 215 LEU A O 1
ATOM 1673 N N . ARG A 1 216 ? -14.989 -11.469 8.967 1.00 76.75 216 ARG A N 1
ATOM 1674 C CA . ARG A 1 216 ? -15.650 -10.666 7.932 1.00 76.75 216 ARG A CA 1
ATOM 1675 C C . ARG A 1 216 ? -14.653 -9.880 7.081 1.00 76.75 216 ARG A C 1
ATOM 1677 O O . ARG A 1 216 ? -14.893 -9.721 5.893 1.00 76.75 216 ARG A O 1
ATOM 1684 N N . LEU A 1 217 ? -13.523 -9.424 7.623 1.00 75.25 217 LEU A N 1
ATOM 1685 C CA . LEU A 1 217 ? -12.488 -8.729 6.837 1.00 75.25 217 LEU A CA 1
ATOM 1686 C C . LEU A 1 217 ? -11.615 -9.691 6.010 1.00 75.25 217 LEU A C 1
ATOM 1688 O O . LEU A 1 217 ? -11.201 -9.369 4.888 1.00 75.25 217 LEU A O 1
ATOM 1692 N N . ARG A 1 218 ? -11.328 -10.888 6.539 1.00 72.69 218 ARG A N 1
ATOM 1693 C CA . ARG A 1 218 ? -10.495 -11.904 5.870 1.00 72.69 218 ARG A CA 1
ATOM 1694 C C . ARG A 1 218 ? -11.255 -12.664 4.782 1.00 72.69 218 ARG A C 1
ATOM 1696 O O . ARG A 1 218 ? -10.717 -12.839 3.687 1.00 72.69 218 ARG A O 1
ATOM 1703 N N . ALA A 1 219 ? -12.509 -13.016 5.034 1.00 67.31 219 ALA A N 1
ATOM 1704 C CA . ALA A 1 219 ? -13.410 -13.704 4.111 1.00 67.31 219 ALA A CA 1
ATOM 1705 C C . ALA A 1 219 ? -14.452 -12.747 3.503 1.00 67.31 219 ALA A C 1
ATOM 1707 O O . ALA A 1 219 ? -15.596 -13.138 3.319 1.00 67.31 219 ALA A O 1
ATOM 1708 N N . ARG A 1 220 ? -14.045 -11.486 3.266 1.00 62.75 220 ARG A N 1
ATOM 1709 C CA . ARG A 1 220 ? -14.845 -10.326 2.828 1.00 62.75 220 ARG A CA 1
ATOM 1710 C C . ARG A 1 220 ? -16.070 -10.675 1.998 1.00 62.75 220 ARG A C 1
ATOM 1712 O O . ARG A 1 220 ? -15.982 -10.727 0.780 1.00 62.75 220 ARG A O 1
ATOM 1719 N N . PHE A 1 221 ? -17.184 -10.862 2.711 1.00 50.25 221 PHE A N 1
ATOM 1720 C CA . PHE A 1 221 ? -18.390 -1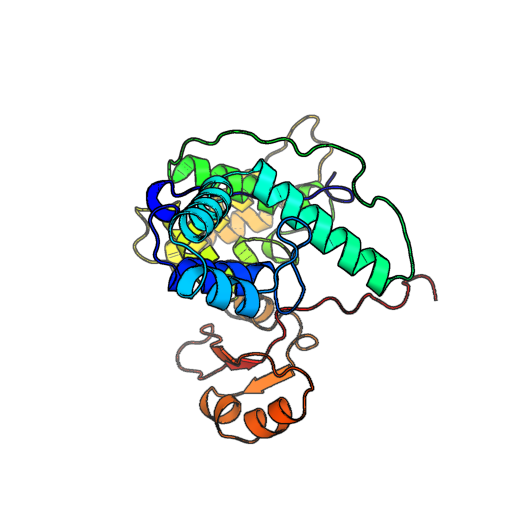1.518 2.221 1.00 50.25 221 PHE A CA 1
ATOM 1721 C C . PHE A 1 221 ? -18.045 -12.908 1.650 1.00 50.25 221 PHE A C 1
ATOM 1723 O O . PHE A 1 221 ? -17.209 -13.052 0.763 1.00 50.25 221 PHE A O 1
ATOM 1730 N N . LEU A 1 222 ? -18.693 -13.972 2.127 1.00 52.31 222 LEU A N 1
ATOM 1731 C CA . LEU A 1 222 ? -18.483 -15.336 1.601 1.00 52.31 222 LEU A CA 1
ATOM 1732 C C . LEU A 1 222 ? -18.601 -15.424 0.058 1.00 52.31 222 LEU A C 1
ATOM 1734 O O . LEU A 1 222 ? -18.154 -16.393 -0.540 1.00 52.31 222 LEU A O 1
ATOM 1738 N N . THR A 1 223 ? -19.148 -14.384 -0.575 1.00 51.97 223 THR A N 1
ATOM 1739 C CA . THR A 1 223 ? -19.254 -14.142 -2.012 1.00 51.97 223 THR A CA 1
ATOM 1740 C C . THR A 1 223 ? -17.932 -13.845 -2.742 1.00 51.97 223 THR A C 1
ATOM 1742 O O . THR A 1 223 ? -17.850 -14.116 -3.939 1.00 51.97 223 THR A O 1
ATOM 1745 N N . GLU A 1 224 ? -16.887 -13.312 -2.091 1.00 56.53 224 GLU A N 1
ATOM 1746 C CA . GLU A 1 224 ? -15.581 -13.057 -2.743 1.00 56.53 224 GLU A CA 1
ATOM 1747 C C . GLU A 1 224 ? -14.543 -14.168 -2.506 1.00 56.53 224 GLU A C 1
ATOM 1749 O O . GLU A 1 224 ? -13.514 -14.235 -3.196 1.00 56.53 224 GLU A O 1
ATOM 1754 N N . GLY A 1 225 ? -14.803 -15.053 -1.541 1.00 61.88 225 GLY A N 1
ATOM 1755 C CA . GLY A 1 225 ? -14.038 -16.280 -1.342 1.00 61.88 225 GLY A CA 1
ATOM 1756 C C . GLY A 1 225 ? -14.309 -17.269 -2.475 1.00 61.88 225 GLY A C 1
ATOM 1757 O O . GLY A 1 225 ? -15.453 -17.507 -2.842 1.00 61.88 225 GLY A O 1
ATOM 1758 N N . ARG A 1 226 ? -13.255 -17.851 -3.057 1.00 75.31 226 ARG A N 1
ATOM 1759 C CA . ARG A 1 226 ? -13.382 -18.940 -4.042 1.00 75.31 226 ARG A CA 1
ATOM 1760 C C . ARG A 1 226 ? -13.465 -20.310 -3.377 1.00 75.31 226 ARG A C 1
ATOM 1762 O O . ARG A 1 226 ? -14.090 -21.198 -3.939 1.00 75.31 226 ARG A O 1
ATOM 1769 N N . ALA A 1 227 ? -12.840 -20.465 -2.211 1.00 80.19 227 ALA A N 1
ATOM 1770 C CA . ALA A 1 227 ? -12.920 -21.657 -1.375 1.00 80.19 227 ALA A CA 1
ATOM 1771 C C . ALA A 1 227 ? -12.569 -21.310 0.085 1.00 80.19 227 ALA A C 1
ATOM 1773 O O . ALA A 1 227 ? -11.775 -20.396 0.330 1.00 80.19 227 ALA A O 1
ATOM 1774 N N . LEU A 1 228 ? -13.147 -22.043 1.037 1.00 84.31 228 LEU A N 1
ATOM 1775 C CA . LEU A 1 228 ? -12.918 -21.932 2.481 1.00 84.31 228 LEU A CA 1
ATOM 1776 C C . LEU A 1 228 ? -12.749 -23.352 3.041 1.00 84.31 228 LEU A C 1
ATOM 1778 O O . LEU A 1 228 ? -13.574 -24.211 2.746 1.00 84.31 228 LEU A O 1
ATOM 1782 N N . GLY A 1 229 ? -11.699 -23.605 3.819 1.00 86.00 229 GLY A N 1
ATOM 1783 C CA . GLY A 1 229 ? -11.409 -24.932 4.376 1.00 86.00 229 GLY A CA 1
ATOM 1784 C C . GLY A 1 229 ? -10.125 -24.935 5.200 1.00 86.00 229 GLY A C 1
ATOM 1785 O O . GLY A 1 229 ? -9.567 -23.870 5.455 1.00 86.00 229 GLY A O 1
ATOM 1786 N N . THR A 1 230 ? -9.643 -26.106 5.612 1.00 88.38 230 THR A N 1
ATOM 1787 C CA . THR A 1 230 ? -8.318 -26.234 6.245 1.00 88.38 230 THR A CA 1
ATOM 1788 C C . THR A 1 230 ? -7.212 -25.886 5.249 1.00 88.38 230 THR A C 1
ATOM 1790 O O . THR A 1 230 ? -7.429 -25.912 4.029 1.00 88.38 230 THR A O 1
ATOM 1793 N N . ARG A 1 231 ? -6.011 -25.557 5.743 1.00 85.56 231 ARG A N 1
ATOM 1794 C CA . ARG A 1 231 ? -4.880 -25.261 4.854 1.00 85.56 231 ARG A CA 1
ATOM 1795 C C . ARG A 1 231 ? -4.574 -26.453 3.952 1.00 85.56 231 ARG A C 1
ATOM 1797 O O . ARG A 1 231 ? -4.505 -26.292 2.738 1.00 85.56 231 ARG A O 1
ATOM 1804 N N . ASP A 1 232 ? -4.477 -27.635 4.549 1.00 88.81 232 ASP A N 1
ATOM 1805 C CA . ASP A 1 232 ? -4.181 -28.869 3.826 1.00 88.81 232 ASP A CA 1
ATOM 1806 C C . ASP A 1 232 ? -5.236 -29.177 2.750 1.00 88.81 232 ASP A C 1
ATOM 1808 O O . ASP A 1 232 ? -4.904 -29.501 1.612 1.00 88.81 232 ASP A O 1
ATOM 1812 N N . TRP A 1 233 ? -6.520 -28.959 3.046 1.00 92.62 233 TRP A N 1
ATOM 1813 C CA . TRP A 1 233 ? -7.587 -29.193 2.075 1.00 92.62 233 TRP A CA 1
ATOM 1814 C C . TRP A 1 233 ? -7.548 -28.215 0.887 1.00 92.62 233 TRP A C 1
ATOM 1816 O O . TRP A 1 233 ? -7.856 -28.604 -0.244 1.00 92.62 233 TRP A O 1
ATOM 1826 N N . LEU A 1 234 ? -7.143 -26.958 1.115 1.00 88.44 234 LEU A N 1
ATOM 1827 C CA . LEU A 1 234 ? -6.966 -25.960 0.051 1.00 88.44 234 LEU A CA 1
ATOM 1828 C C . LEU A 1 234 ? -5.684 -26.152 -0.768 1.00 88.44 234 LEU A C 1
ATOM 1830 O O . LEU A 1 234 ? -5.645 -25.702 -1.912 1.00 88.44 234 LEU A O 1
ATOM 1834 N N . GLU A 1 235 ? -4.656 -26.782 -0.201 1.00 86.88 235 GLU A N 1
ATOM 1835 C CA . GLU A 1 235 ? -3.350 -26.972 -0.846 1.00 86.88 235 GLU A CA 1
ATOM 1836 C C . GLU A 1 235 ? -3.218 -28.341 -1.528 1.00 86.88 235 GLU A C 1
ATOM 1838 O O . GLU A 1 235 ? -2.651 -28.427 -2.617 1.00 86.88 235 GLU A O 1
ATOM 1843 N N . HIS A 1 236 ? -3.810 -29.389 -0.952 1.00 89.81 236 HIS A N 1
ATOM 1844 C CA . HIS A 1 236 ? -3.640 -30.777 -1.397 1.00 89.81 236 HIS A CA 1
ATOM 1845 C C . HIS A 1 236 ? -4.963 -31.541 -1.595 1.00 89.81 236 HIS A C 1
ATOM 1847 O O . HIS A 1 236 ? -4.972 -32.617 -2.191 1.00 89.81 236 HIS A O 1
ATOM 1853 N N . GLY A 1 237 ? -6.090 -31.006 -1.113 1.00 90.56 237 GLY A N 1
ATOM 1854 C CA . GLY A 1 237 ? -7.385 -31.693 -1.094 1.00 90.56 237 GLY A CA 1
ATOM 1855 C C . GLY A 1 237 ? -8.331 -31.373 -2.258 1.00 90.56 237 GLY A C 1
ATOM 1856 O O . GLY A 1 237 ? -7.947 -31.018 -3.375 1.00 90.56 237 GLY A O 1
ATOM 1857 N N . GLU A 1 238 ? -9.634 -31.514 -2.005 1.00 88.94 238 GLU A N 1
ATOM 1858 C CA . GLU A 1 238 ? -10.678 -31.126 -2.967 1.00 88.94 238 GLU A CA 1
ATOM 1859 C C . GLU A 1 238 ? -10.683 -29.622 -3.240 1.00 88.94 238 GLU A C 1
ATOM 1861 O O . GLU A 1 238 ? -10.948 -29.219 -4.371 1.00 88.94 238 GLU A O 1
ATOM 1866 N N . GLY A 1 239 ? -10.308 -28.803 -2.254 1.00 87.00 239 GLY A N 1
ATOM 1867 C CA . GLY A 1 239 ? -10.157 -27.363 -2.424 1.00 87.00 239 GLY A CA 1
ATOM 1868 C C . GLY A 1 239 ? -9.112 -27.022 -3.477 1.00 87.00 239 GLY A C 1
ATOM 1869 O O . GLY A 1 239 ? -9.386 -26.230 -4.376 1.00 87.00 239 GLY A O 1
ATOM 1870 N N . ALA A 1 240 ? -7.953 -27.681 -3.431 1.00 87.38 240 ALA A N 1
ATOM 1871 C CA . ALA A 1 240 ? -6.903 -27.516 -4.435 1.00 87.38 240 ALA A CA 1
ATOM 1872 C C . ALA A 1 240 ? -7.394 -27.890 -5.842 1.00 87.38 240 ALA A C 1
ATOM 1874 O O . ALA A 1 240 ? -7.200 -27.135 -6.797 1.00 87.38 240 ALA A O 1
ATOM 1875 N N . ARG A 1 241 ? -8.104 -29.021 -5.962 1.00 88.19 241 ARG A N 1
ATOM 1876 C CA . ARG A 1 241 ? -8.688 -29.487 -7.231 1.00 88.19 241 ARG A CA 1
ATOM 1877 C C . ARG A 1 241 ? -9.728 -28.511 -7.782 1.00 88.19 241 ARG A C 1
ATOM 1879 O O . ARG A 1 241 ? -9.682 -28.186 -8.965 1.00 88.19 241 ARG A O 1
ATOM 1886 N N . ALA A 1 242 ? -10.619 -28.002 -6.934 1.00 85.50 242 ALA A N 1
ATOM 1887 C CA . ALA A 1 242 ? -11.623 -27.015 -7.323 1.00 85.50 242 ALA A CA 1
ATOM 1888 C C . ALA A 1 242 ? -10.985 -25.684 -7.756 1.00 85.50 242 ALA A C 1
ATOM 1890 O O . ALA A 1 242 ? -11.393 -25.089 -8.754 1.00 85.50 242 ALA A O 1
ATOM 1891 N N . LEU A 1 243 ? -9.948 -25.223 -7.047 1.00 84.38 243 LEU A N 1
ATOM 1892 C CA . LEU A 1 243 ? -9.224 -24.002 -7.403 1.00 84.38 243 LEU A CA 1
ATOM 1893 C C . LEU A 1 243 ? -8.461 -24.153 -8.721 1.00 84.38 243 LEU A C 1
ATOM 1895 O O . LEU A 1 243 ? -8.472 -23.218 -9.518 1.00 84.38 243 LEU A O 1
ATOM 1899 N N . ALA A 1 244 ? -7.856 -25.313 -8.988 1.00 85.75 244 ALA A N 1
ATOM 1900 C CA . ALA A 1 244 ? -7.117 -25.582 -10.224 1.00 85.75 244 ALA A CA 1
ATOM 1901 C C . ALA A 1 244 ? -7.984 -25.481 -11.495 1.00 85.75 244 ALA A C 1
ATOM 1903 O O . ALA A 1 244 ? -7.462 -25.198 -12.570 1.00 85.75 244 ALA A O 1
ATOM 1904 N N . MET A 1 245 ? -9.306 -25.651 -11.378 1.00 85.19 245 MET A N 1
ATOM 1905 C CA . MET A 1 245 ? -10.250 -25.450 -12.487 1.00 85.19 245 MET A CA 1
ATOM 1906 C C . MET A 1 245 ? -10.471 -23.968 -12.830 1.00 85.19 245 MET A C 1
ATOM 1908 O O . MET A 1 245 ? -11.009 -23.640 -13.889 1.00 85.19 245 MET A O 1
ATOM 1912 N N . LEU A 1 246 ? -10.080 -23.041 -11.950 1.00 79.62 246 LEU A N 1
ATOM 1913 C CA . LEU A 1 246 ? -10.200 -21.612 -12.209 1.00 79.62 246 LEU A CA 1
ATOM 1914 C C . LEU A 1 246 ? -9.107 -21.159 -13.176 1.00 79.62 246 LEU A C 1
ATOM 1916 O O . LEU A 1 246 ? -7.931 -21.437 -12.985 1.00 79.62 246 LEU A O 1
ATOM 1920 N N . LYS A 1 247 ? -9.472 -20.309 -14.143 1.00 75.31 247 LYS A N 1
ATOM 1921 C CA . LYS A 1 247 ? -8.511 -19.672 -15.068 1.00 75.31 247 LYS A CA 1
ATOM 1922 C C . LYS A 1 247 ? -7.371 -18.932 -14.345 1.00 75.31 247 LYS A C 1
ATOM 1924 O O . LYS A 1 247 ? -6.295 -18.749 -14.905 1.00 75.31 247 LYS A O 1
ATOM 1929 N N . ARG A 1 248 ? -7.632 -18.439 -13.129 1.00 69.12 248 ARG A N 1
ATOM 1930 C CA . ARG A 1 248 ? -6.664 -17.770 -12.246 1.00 69.12 248 ARG A CA 1
ATOM 1931 C C . ARG A 1 248 ? -6.941 -18.182 -10.795 1.00 69.12 248 ARG A C 1
ATOM 1933 O O . ARG A 1 248 ? -7.712 -17.483 -10.127 1.00 69.12 248 ARG A O 1
ATOM 1940 N N . PRO A 1 249 ? -6.376 -19.303 -10.315 1.00 74.31 249 PRO A N 1
ATOM 1941 C CA . PRO A 1 249 ? -6.574 -19.743 -8.941 1.00 74.31 249 PRO A CA 1
ATOM 1942 C C . PRO A 1 249 ? -5.996 -18.703 -7.970 1.00 74.31 249 PRO A C 1
ATOM 1944 O O . PRO A 1 249 ? -4.842 -18.293 -8.120 1.00 74.31 249 PRO A O 1
ATOM 1947 N N . PRO A 1 250 ? -6.775 -18.220 -6.990 1.00 75.06 250 PRO A N 1
ATOM 1948 C CA . PRO A 1 250 ? -6.236 -17.355 -5.956 1.00 75.06 250 PRO A CA 1
ATOM 1949 C C . PRO A 1 250 ? -5.366 -18.123 -4.953 1.00 75.06 250 PRO A C 1
ATOM 1951 O O . PRO A 1 250 ? -5.638 -19.291 -4.686 1.00 75.06 250 PRO A O 1
ATOM 1954 N N . PRO A 1 251 ? -4.389 -17.457 -4.313 1.00 74.00 251 PRO A N 1
ATOM 1955 C CA . PRO A 1 251 ? -3.646 -18.065 -3.217 1.00 74.00 251 PRO A CA 1
ATOM 1956 C C . PRO A 1 251 ? -4.552 -18.302 -1.999 1.00 74.00 251 PRO A C 1
ATOM 1958 O O . PRO A 1 251 ? -5.398 -17.456 -1.672 1.00 74.00 251 PRO A O 1
ATOM 1961 N N . SER A 1 252 ? -4.329 -19.419 -1.306 1.00 75.75 252 SER A N 1
ATOM 1962 C CA . SER A 1 252 ? -4.868 -19.702 0.027 1.00 75.75 252 SER A CA 1
ATOM 1963 C C . SER A 1 252 ? -4.183 -18.817 1.074 1.00 75.75 252 SER A C 1
ATOM 1965 O O . SER A 1 252 ? -3.012 -18.449 0.950 1.00 75.75 252 SER A O 1
ATOM 1967 N N . ARG A 1 253 ? -4.929 -18.404 2.103 1.00 74.31 253 ARG A N 1
ATOM 1968 C CA . ARG A 1 253 ? -4.389 -17.644 3.239 1.00 74.31 253 ARG A CA 1
ATOM 1969 C C . ARG A 1 253 ? -5.028 -18.082 4.546 1.00 74.31 253 ARG A C 1
ATOM 1971 O O . ARG A 1 253 ? -6.248 -18.237 4.563 1.00 74.31 253 ARG A O 1
ATOM 1978 N N . PRO A 1 254 ? -4.252 -18.191 5.634 1.00 72.81 254 PRO A N 1
ATOM 1979 C CA . PRO A 1 254 ? -4.800 -18.528 6.934 1.00 72.81 254 PRO A CA 1
ATO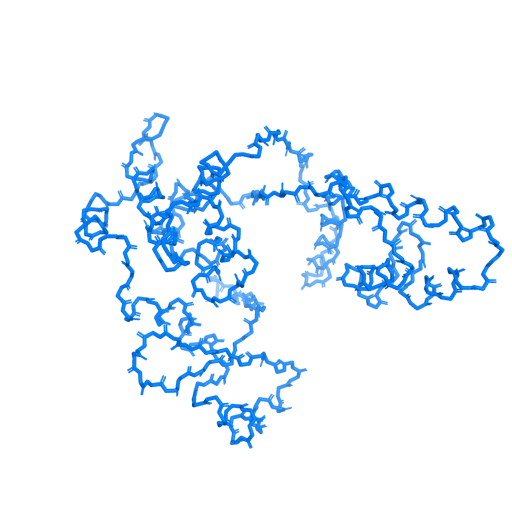M 1980 C C . PRO A 1 254 ? -5.708 -17.418 7.484 1.00 72.81 254 PRO A C 1
ATOM 1982 O O . PRO A 1 254 ? -5.506 -16.211 7.284 1.00 72.81 254 PRO A O 1
ATOM 1985 N N . VAL A 1 255 ? -6.735 -17.853 8.198 1.00 72.38 255 VAL A N 1
ATOM 1986 C CA . VAL A 1 255 ? -7.716 -17.044 8.910 1.00 72.38 255 VAL A CA 1
ATOM 1987 C C . VAL A 1 255 ? -7.479 -17.264 10.405 1.00 72.38 255 VAL A C 1
ATOM 1989 O O . VAL A 1 255 ? -8.239 -17.942 11.085 1.00 72.38 255 VAL A O 1
ATOM 1992 N N . ASP A 1 256 ? -6.394 -16.676 10.914 1.00 66.00 256 ASP A N 1
ATOM 1993 C CA . ASP A 1 256 ? -5.988 -16.706 12.329 1.00 66.00 256 ASP A CA 1
ATOM 1994 C C . ASP A 1 256 ? -6.909 -15.808 13.159 1.00 66.00 256 ASP A C 1
ATOM 1996 O O . ASP A 1 256 ? -6.584 -14.672 13.515 1.00 66.00 256 ASP A O 1
ATOM 2000 N N . VAL A 1 257 ? -8.126 -16.292 13.359 1.00 62.59 257 VAL A N 1
ATOM 2001 C CA . VAL A 1 257 ? -9.219 -15.540 13.971 1.00 62.59 257 VAL A CA 1
ATOM 2002 C C . VAL A 1 257 ? -9.815 -16.305 15.148 1.00 62.59 257 VAL A C 1
ATOM 2004 O O . VAL A 1 257 ? -10.193 -15.697 16.146 1.00 62.59 257 VAL A O 1
ATOM 2007 N N . LEU A 1 258 ? -9.846 -17.635 15.058 1.00 60.12 258 LEU A N 1
ATOM 2008 C CA . LEU A 1 258 ? -10.254 -18.530 16.132 1.00 60.12 258 LEU A CA 1
ATOM 2009 C C . LEU A 1 258 ? -9.036 -19.349 16.560 1.00 60.12 258 LEU A C 1
ATOM 2011 O O . LEU A 1 258 ? -8.397 -19.995 15.730 1.00 60.12 258 LEU A O 1
ATOM 2015 N N . ALA A 1 259 ? -8.696 -19.304 17.849 1.00 57.78 259 ALA A N 1
ATOM 2016 C CA . ALA A 1 259 ? -7.650 -20.160 18.393 1.00 57.78 259 ALA A CA 1
ATOM 2017 C C . ALA A 1 259 ? -8.029 -21.633 18.159 1.00 57.78 259 ALA A C 1
ATOM 2019 O O . ALA A 1 259 ? -9.169 -22.020 18.408 1.00 57.78 259 ALA A O 1
ATOM 2020 N N . ASN A 1 260 ? -7.070 -22.442 17.700 1.00 63.78 260 ASN A N 1
ATOM 2021 C CA . ASN A 1 260 ? -7.218 -23.887 17.472 1.00 63.78 260 ASN A CA 1
ATOM 2022 C C . ASN A 1 260 ? -8.157 -24.302 16.324 1.00 63.78 260 ASN A C 1
ATOM 2024 O O . ASN A 1 260 ? -8.590 -25.451 16.282 1.00 63.78 260 ASN A O 1
ATOM 2028 N N . VAL A 1 261 ? -8.449 -23.408 15.376 1.00 73.00 261 VAL A N 1
ATOM 2029 C CA . VAL A 1 261 ? -9.147 -23.769 14.133 1.00 73.00 261 VAL A CA 1
ATOM 2030 C C . VAL A 1 261 ? -8.196 -23.558 12.960 1.00 73.00 261 VAL A C 1
ATOM 2032 O O . VAL A 1 261 ? -7.813 -22.425 12.673 1.00 73.00 261 VAL A O 1
ATOM 2035 N N . ASP A 1 262 ? -7.821 -24.640 12.270 1.00 79.56 262 ASP A N 1
ATOM 2036 C CA . ASP A 1 262 ? -7.141 -24.530 10.976 1.00 79.56 262 ASP A CA 1
ATOM 2037 C C . ASP A 1 262 ? -8.161 -24.084 9.926 1.00 79.56 262 ASP A C 1
ATOM 2039 O O . ASP A 1 262 ? -8.920 -24.883 9.378 1.00 79.56 262 ASP A O 1
ATOM 2043 N N . LEU A 1 263 ? -8.219 -22.775 9.700 1.00 80.81 263 LEU A N 1
ATOM 2044 C CA . LEU A 1 263 ? -9.081 -22.165 8.705 1.00 80.81 263 LEU A CA 1
ATOM 2045 C C . LEU A 1 263 ? -8.235 -21.358 7.733 1.00 80.81 263 LEU A C 1
ATOM 2047 O O . LEU A 1 263 ? -7.436 -20.508 8.123 1.00 80.81 263 LEU A O 1
ATOM 2051 N N . ALA A 1 264 ? -8.467 -21.571 6.450 1.00 80.31 264 ALA A N 1
ATOM 2052 C CA . ALA A 1 264 ? -7.863 -20.839 5.364 1.00 80.31 264 ALA A CA 1
ATOM 2053 C C . ALA A 1 264 ? -8.921 -20.484 4.312 1.00 80.31 264 ALA A C 1
ATOM 2055 O O . ALA A 1 264 ? -9.929 -21.168 4.134 1.00 80.31 264 ALA A O 1
ATOM 2056 N N . VAL A 1 265 ? -8.693 -19.372 3.615 1.00 79.44 265 VAL A N 1
ATOM 2057 C CA . VAL A 1 265 ? -9.554 -18.885 2.535 1.00 79.44 265 VAL A CA 1
ATOM 2058 C C . VAL A 1 265 ? -8.724 -18.651 1.280 1.00 79.44 265 VAL A C 1
ATOM 2060 O O . VAL A 1 265 ? -7.690 -17.980 1.315 1.00 79.44 265 VAL A O 1
ATOM 2063 N N . ALA A 1 266 ? -9.183 -19.185 0.152 1.00 77.62 266 ALA A N 1
ATOM 2064 C CA . ALA A 1 266 ? -8.643 -18.879 -1.163 1.00 77.62 266 ALA A CA 1
ATOM 2065 C C . ALA A 1 266 ? -9.459 -17.737 -1.771 1.00 77.62 266 ALA A C 1
ATOM 2067 O O . ALA A 1 266 ? -10.656 -17.878 -2.025 1.00 77.62 266 ALA A O 1
ATOM 2068 N N . ARG A 1 267 ? -8.836 -16.572 -1.979 1.00 72.00 267 ARG A N 1
ATOM 2069 C CA . ARG A 1 267 ? -9.549 -15.351 -2.401 1.00 72.00 267 ARG A CA 1
ATOM 2070 C C . ARG A 1 267 ? -8.794 -14.549 -3.449 1.00 72.00 267 ARG A C 1
ATOM 2072 O O . ARG A 1 267 ? -7.578 -14.362 -3.364 1.00 72.00 267 ARG A O 1
ATOM 2079 N N . SER A 1 268 ? -9.523 -14.035 -4.436 1.00 61.12 268 SER A N 1
ATOM 2080 C CA . SER A 1 268 ? -8.926 -13.178 -5.461 1.00 61.12 268 SER A CA 1
ATOM 2081 C C . SER A 1 268 ? -8.469 -11.857 -4.837 1.00 61.12 268 SER A C 1
ATOM 2083 O O . SER A 1 268 ? -9.252 -11.172 -4.185 1.00 61.12 268 SER A O 1
ATOM 2085 N N . ARG A 1 269 ? -7.214 -11.448 -5.076 1.00 51.69 269 ARG A N 1
ATOM 2086 C CA . ARG A 1 269 ? -6.793 -10.051 -4.831 1.00 51.69 269 ARG A CA 1
ATOM 2087 C C . ARG A 1 269 ? -7.540 -9.075 -5.746 1.00 51.69 269 ARG A C 1
ATOM 2089 O O . ARG A 1 269 ? -7.732 -7.919 -5.384 1.00 51.69 269 ARG A O 1
ATOM 2096 N N . ALA A 1 270 ? -7.945 -9.545 -6.923 1.00 42.91 270 ALA A N 1
ATOM 2097 C CA . ALA A 1 270 ? -8.682 -8.785 -7.916 1.00 42.91 270 ALA A CA 1
ATOM 2098 C C . ALA A 1 270 ? -10.181 -9.043 -7.737 1.00 42.91 270 ALA A C 1
ATOM 2100 O O . ALA A 1 270 ? -10.743 -9.953 -8.346 1.00 42.91 270 ALA A O 1
ATOM 2101 N N . GLY A 1 271 ? -10.817 -8.273 -6.861 1.00 36.16 271 GLY A N 1
ATOM 2102 C CA . GLY A 1 271 ? -12.269 -8.140 -6.839 1.00 36.16 271 GLY A CA 1
ATOM 2103 C C . GLY A 1 271 ? -12.651 -6.793 -7.433 1.00 36.16 271 GLY A C 1
ATOM 2104 O O . GLY A 1 271 ? -12.943 -5.838 -6.727 1.00 36.16 271 GLY A O 1
ATOM 2105 N N . TYR A 1 272 ? -12.583 -6.714 -8.753 1.00 33.50 272 TYR A N 1
ATOM 2106 C CA . TYR A 1 272 ? -13.503 -5.878 -9.503 1.00 33.50 272 TYR A CA 1
ATOM 2107 C C . TYR A 1 272 ? -14.071 -6.799 -10.578 1.00 33.50 272 TYR A C 1
ATOM 2109 O O . TYR A 1 272 ? -13.474 -6.989 -11.635 1.00 33.50 272 TYR A O 1
ATOM 2117 N N . ARG A 1 273 ? -15.177 -7.475 -10.260 1.00 33.16 273 ARG A N 1
ATOM 2118 C CA . ARG A 1 273 ? -16.236 -7.525 -11.259 1.00 33.16 273 ARG A CA 1
ATOM 2119 C C . ARG A 1 273 ? -16.891 -6.160 -11.135 1.00 33.16 273 ARG A C 1
ATOM 2121 O O . ARG A 1 273 ? -17.277 -5.787 -10.028 1.00 33.16 273 ARG A O 1
ATOM 2128 N N . VAL A 1 274 ? -16.897 -5.402 -12.226 1.00 30.67 274 VAL A N 1
ATOM 2129 C CA . VAL A 1 274 ? -17.810 -4.268 -12.358 1.00 30.67 274 VAL A CA 1
ATOM 2130 C C . VAL A 1 274 ? -19.190 -4.813 -11.970 1.00 30.67 274 VAL A C 1
ATOM 2132 O O . VAL A 1 274 ? -19.520 -5.909 -12.436 1.00 30.67 274 VAL A O 1
ATOM 2135 N N . PRO A 1 275 ? -19.956 -4.164 -11.082 1.00 28.05 275 PRO A N 1
ATOM 2136 C CA . PRO A 1 275 ? -21.386 -4.417 -11.056 1.00 28.05 275 PRO A CA 1
ATOM 2137 C C . PRO A 1 275 ? -21.878 -4.227 -12.493 1.00 28.05 275 PRO A C 1
ATOM 2139 O O . PRO A 1 275 ? -21.588 -3.192 -13.095 1.00 28.05 275 PRO A O 1
ATOM 2142 N N . GLU A 1 276 ? -22.548 -5.228 -13.060 1.00 32.25 276 GLU A N 1
ATOM 2143 C CA . GLU A 1 276 ? -23.486 -4.931 -14.142 1.00 32.25 276 GLU A CA 1
ATOM 2144 C C . GLU A 1 276 ? -24.432 -3.851 -13.581 1.00 32.25 276 GLU A C 1
ATOM 2146 O O . GLU A 1 276 ? -24.766 -3.880 -12.395 1.00 32.25 276 GLU A O 1
ATOM 2151 N N . ASP A 1 277 ? -24.640 -2.809 -14.379 1.00 29.52 277 ASP A N 1
ATOM 2152 C CA . ASP A 1 277 ? -25.206 -1.501 -14.037 1.00 29.52 277 ASP A CA 1
ATOM 2153 C C . ASP A 1 277 ? -26.237 -1.520 -12.881 1.00 29.52 277 ASP A C 1
ATOM 2155 O O . ASP A 1 277 ? -27.195 -2.281 -12.940 1.00 29.52 277 ASP A O 1
ATOM 2159 N N . PRO A 1 278 ? -26.145 -0.652 -11.849 1.00 33.22 278 PRO A N 1
ATOM 2160 C CA . PRO A 1 278 ? -27.239 -0.468 -10.887 1.00 33.22 278 PRO A CA 1
ATOM 2161 C C . PRO A 1 278 ? -28.486 0.222 -11.491 1.00 33.22 278 PRO A C 1
ATOM 2163 O O . PRO A 1 278 ? -29.368 0.648 -10.743 1.00 33.22 278 PRO A O 1
ATOM 2166 N N . ARG A 1 279 ? -28.544 0.387 -12.819 1.00 30.89 279 ARG A N 1
ATOM 2167 C CA . ARG A 1 279 ? -29.668 0.940 -13.589 1.00 30.89 279 ARG A CA 1
ATOM 2168 C C . ARG A 1 279 ? -30.210 -0.011 -14.665 1.00 30.89 279 ARG A C 1
ATOM 2170 O O . ARG A 1 279 ? -30.760 0.469 -15.655 1.00 30.89 279 ARG A O 1
ATOM 2177 N N . GLU A 1 280 ? -30.115 -1.319 -14.444 1.00 30.61 280 GLU A N 1
ATOM 2178 C CA . GLU A 1 280 ? -31.009 -2.308 -15.072 1.00 30.61 280 GLU A CA 1
ATOM 2179 C C . GLU A 1 280 ? -31.878 -3.012 -14.024 1.00 30.61 280 GLU A C 1
ATOM 2181 O O . GLU A 1 280 ? -31.350 -3.372 -12.945 1.00 30.61 280 GLU A O 1
#

pLDDT: mean 84.4, std 14.43, range [28.05, 97.44]

Radius of gyration: 21.79 Å; chains: 1; bounding box: 60×55×52 Å

Secondary structure (DSSP, 8-state):
--SS---------GGGG---HHHHHHHHHHHHTTSPPTTT---HHHHHHHHHHS-HHHHHHHHHHHHHHTT-HHHHHHHHHHHHHHHHHHHHT--S----SPPP-------HHHHHHHHHHHHHHHHHTTS-SSGGGSTT-HHHHHHTT-HHHHHHHHTT-TT-SSHHHHHHHHHHHHHHHHHS--TTTTS----HHHHHHHHHTTTPPPHHHHHHHHTSSTTTEEEEE-HHHHHTSHHHHHHHTSSSPPPEEE-TTSTT---EEEE-S---PPPS-TT-

Sequence (280 aa):
MLETHFHILVRIDPAARRCDDATLVRRYRALYGESRAQWSGLDADELAHALANDPPETAEALRERLRRRMGDVSEFMRTLRQRYTRWFNLAHGTAGTLWAERFGSVLVQDTPWLVGLIAAYIDLNAVRAGLTDLPENYRWCGYTAALAGNEGLCRALAGCFPSAKSTKEALARYRLLMLGKGAAAKGDGTGARIDPAALLEAVKNGGELQPHELLRLRARFLTEGRALGTRDWLEHGEGARALAMLKRPPPSRPVDVLANVDLAVARSRAGYRVPEDPRE

Foldseek 3Di:
DPPQDADDDDDADLCVLPDDLVVLLVVQCVLQPQDQDPVPSDHSVRLSCCLVPPDPVSNVVSSVVSSVLGRDVQSVVVSVLVVVQVVVCVVVVHDDHSHDDDDDDDDFPPALQRLLLVLLVRLLVCQQVVVDQASCLDPPRLLLVLLLPPVVSLVSQLSSCPVAPDSQLSSLVSQLSNLVVQQDADDPRPTGGHDVVVNVVSVVVSSGDALVSSCCSNCVPVVQFQDKDAPCCCVPNVVVVSQVPDPDRADKDASPRDPPDRMITRGDPDPDPPPPDPPD